Protein 5GV3 (pdb70)

B-factor: mean 56.0, std 14.66, range [8.48, 113.47]

Radius of gyration: 22.88 Å; Cα contacts (8 Å, |Δi|>4): 827; chains: 2; bounding box: 56×54×63 Å

Sequence (324 aa):
DLIVNLTDSKGTCLYAEWEMNFTITYETTNQ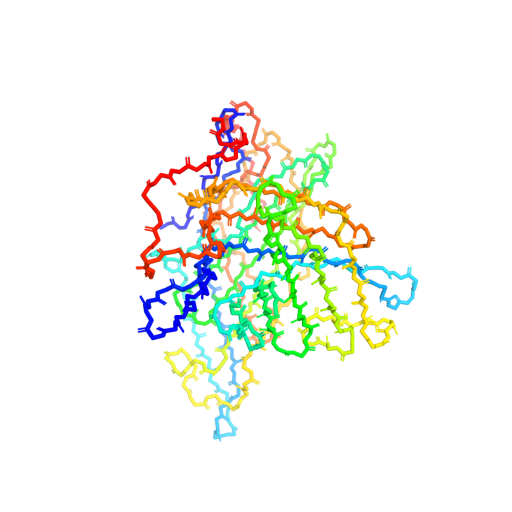TNKTITIAVPDKATHDGSSCNSAKIMIQFGFAVSWAVNFTKEASHYSIHDIVLSYNTSDSTVFPGAVAKGVHTVKNPENFKVPLDVIFKCNSVLTYNLTPVVQKYWGIHLQAFVQNGTVSKNEQVCEEDQDLIVNLTDSKGTCLYAEWEMNFTITYETTNQTNKTITIAVPDKATHDGSSCGDDRNSAKIMIQFGFAVSWAVNFTKEASHYSIHDIVLSYNTSDSTVFPGAVAKGVHTVKNPENFKVPLDVIFKCNSVLTYNLTPVVQKYWGIHLQAFVQNGTVSKNEQVCEE

Solvent-accessible surface area: 17589 Å² total; per-residue (Å²): 103,6,89,2,79,28,92,84,122,168,25,22,14,0,41,4,61,16,73,4,28,0,32,0,46,12,88,14,91,136,174,65,108,86,81,27,71,9,69,11,52,78,184,18,64,84,97,44,19,52,64,203,41,4,90,3,66,8,44,63,72,156,8,7,47,18,30,6,44,3,54,84,110,59,77,98,0,4,17,61,47,15,35,0,24,8,38,6,72,9,82,102,37,2,60,51,27,75,40,170,28,94,73,79,17,145,5,115,54,87,66,57,0,54,34,75,21,27,7,56,0,80,35,79,31,57,54,113,28,132,58,0,45,0,68,11,66,14,19,43,15,3,1,32,15,80,140,15,91,41,24,196,100,116,55,46,5,116,84,46,188,111,9,62,3,80,28,96,81,106,185,23,19,9,0,43,4,47,15,80,4,32,0,34,0,44,14,108,12,90,110,174,71,111,100,75,36,82,11,67,17,63,94,124,4,50,85,92,39,18,42,39,20,62,109,227,93,42,0,69,3,75,8,42,36,66,112,23,8,46,20,22,6,49,4,62,51,90,105,70,78,0,8,20,62,68,14,42,0,24,11,44,8,66,27,82,101,25,2,62,39,25,75,40,170,22,96,59,89,15,164,4,109,48,76,67,94,0,32,19,88,25,17,14,29,0,105,38,82,46,56,46,114,32,135,51,1,43,0,66,14,66,21,22,52,13,4,0,12,13,99,146,22,96,47,24,198,96,100,66,88,12,148,139

Structure (mmCIF, N/CA/C/O backbone):
data_5GV3
#
_entry.id   5GV3
#
_cell.length_a   59.610
_cell.length_b   103.930
_cell.length_c   129.180
_cell.angle_alpha   90.000
_cell.angle_beta   90.000
_cell.angle_gamma   90.000
#
_symmetry.space_group_name_H-M   'C 2 2 21'
#
loop_
_entity.id
_entity.type
_entity.pdbx_description
1 polymer 'Lysosome-associated membrane glycoprotein 2'
2 non-polymer 'ZINC ION'
3 non-polymer 2-acetamido-2-deoxy-beta-D-glucopyranose
4 water water
#
loop_
_atom_site.group_PDB
_atom_site.id
_atom_site.type_symbol
_atom_site.label_atom_id
_atom_site.label_alt_id
_atom_site.label_comp_id
_atom_site.label_asym_id
_atom_site.label_entity_id
_atom_site.label_seq_id
_atom_site.pdbx_PDB_ins_code
_atom_site.Cartn_x
_atom_site.Cartn_y
_atom_site.Cartn_z
_atom_site.occupancy
_atom_site.B_iso_or_equiv
_atom_site.auth_seq_id
_atom_site.auth_comp_id
_atom_site.auth_asym_id
_atom_site.auth_atom_id
_atom_site.pdbx_PDB_model_num
ATOM 1 N N . ASP A 1 1 ? 9.424 54.599 50.564 1.00 87.71 25 ASP A N 1
ATOM 2 C CA . ASP A 1 1 ? 9.730 53.285 50.030 1.00 46.36 25 ASP A CA 1
ATOM 3 C C . ASP A 1 1 ? 9.105 53.160 48.652 1.00 34.23 25 ASP A C 1
ATOM 4 O O . ASP A 1 1 ? 8.278 52.279 48.414 1.00 77.20 25 ASP A O 1
ATOM 9 N N . LEU A 1 2 ? 9.519 54.019 47.736 1.00 43.56 26 LEU A N 1
ATOM 10 C CA . LEU A 1 2 ? 8.916 54.063 46.401 1.00 36.21 26 LEU A CA 1
ATOM 11 C C . LEU A 1 2 ? 9.032 52.755 45.612 1.00 36.44 26 LEU A C 1
ATOM 12 O O . LEU A 1 2 ? 10.128 52.239 45.407 1.00 36.83 26 LEU A O 1
ATOM 17 N N . ILE A 1 3 ? 7.895 52.214 45.191 1.00 39.65 27 ILE A N 1
ATOM 18 C CA . ILE A 1 3 ? 7.886 51.002 44.384 1.00 38.01 27 ILE A CA 1
ATOM 19 C C . ILE A 1 3 ? 6.981 51.184 43.188 1.00 40.25 27 ILE A C 1
ATOM 20 O O . ILE A 1 3 ? 5.797 51.490 43.321 1.00 42.35 27 ILE A O 1
ATOM 25 N N . VAL A 1 4 ? 7.563 51.004 42.011 1.00 40.25 28 VAL A N 1
ATOM 26 C CA . VAL A 1 4 ? 6.817 51.041 40.767 1.00 39.27 28 VAL A CA 1
ATOM 27 C C . VAL A 1 4 ? 7.007 49.710 40.066 1.00 41.55 28 VAL A C 1
ATOM 28 O O . VAL A 1 4 ? 8.088 49.418 39.564 1.00 46.08 28 VAL A O 1
ATOM 32 N N . ASN A 1 5 ? 5.960 48.895 40.079 1.00 44.31 29 ASN A N 1
ATOM 33 C CA . ASN A 1 5 ? 5.994 47.566 39.495 1.00 43.44 29 ASN A CA 1
ATOM 34 C C . ASN A 1 5 ? 4.977 47.499 38.362 1.00 47.29 29 ASN A C 1
ATOM 35 O O . ASN A 1 5 ? 3.793 47.241 38.595 1.00 38.23 29 ASN A O 1
ATOM 40 N N . LEU A 1 6 ? 5.435 47.790 37.145 1.00 37.40 30 LEU A N 1
ATOM 41 C CA . LEU A 1 6 ? 4.567 47.813 35.983 1.00 43.02 30 LEU A CA 1
ATOM 42 C C . LEU A 1 6 ? 4.525 46.437 35.330 1.00 39.26 30 LEU A C 1
ATOM 43 O O . LEU A 1 6 ? 5.559 45.793 35.159 1.00 49.22 30 LEU A O 1
ATOM 48 N N . THR A 1 7 ? 3.329 45.998 34.953 1.00 40.74 31 THR A N 1
ATOM 49 C CA . THR A 1 7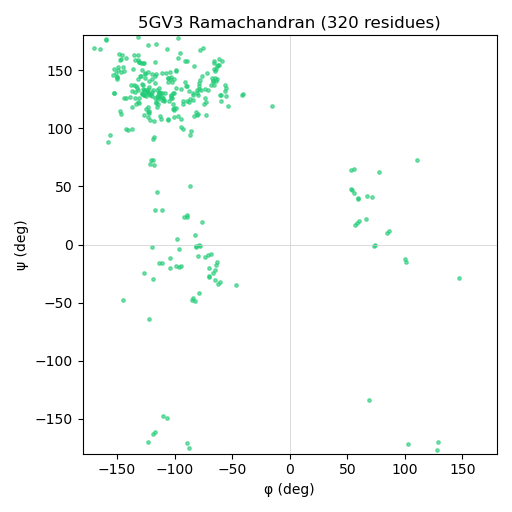 ? 3.152 44.683 34.350 1.00 52.08 31 THR A CA 1
ATOM 50 C C . THR A 1 7 ? 2.375 44.773 33.047 1.00 54.86 31 THR A C 1
ATOM 51 O O . THR A 1 7 ? 1.535 45.654 32.878 1.00 48.13 31 THR A O 1
ATOM 55 N N . ASP A 1 8 ? 2.660 43.849 32.136 1.00 45.23 32 ASP A N 1
ATOM 56 C CA . ASP A 1 8 ? 1.831 43.658 30.951 1.00 49.86 32 ASP A CA 1
ATOM 57 C C . ASP A 1 8 ? 1.279 42.232 31.015 1.00 55.76 32 ASP A C 1
ATOM 58 O O . ASP A 1 8 ? 1.359 41.590 32.065 1.00 49.66 32 ASP A O 1
ATOM 63 N N . SER A 1 9 ? 0.776 41.705 29.904 1.00 60.17 33 SER A N 1
ATOM 64 C CA . SER A 1 9 ? 0.145 40.384 29.941 1.00 62.61 33 SER A CA 1
ATOM 65 C C . SER A 1 9 ? 1.141 39.238 29.875 1.00 61.93 33 SER A C 1
ATOM 66 O O . SER A 1 9 ? 0.751 38.075 29.782 1.00 68.93 33 SER A O 1
ATOM 69 N N . LYS A 1 10 ? 2.424 39.561 29.967 1.00 49.56 34 LYS A N 1
ATOM 70 C CA . LYS A 1 10 ? 3.450 38.534 29.975 1.00 55.32 34 LYS A CA 1
ATOM 71 C C . LYS A 1 10 ? 4.243 38.609 31.268 1.00 61.10 34 LYS A C 1
ATOM 72 O O . LYS A 1 10 ? 5.124 37.790 31.514 1.00 65.92 34 LYS A O 1
ATOM 78 N N . GLY A 1 11 ? 3.907 39.585 32.108 1.00 65.38 35 GLY A N 1
ATOM 79 C CA . GLY A 1 11 ? 4.552 39.700 33.402 1.00 59.64 35 GLY A CA 1
ATOM 80 C C . GLY A 1 11 ? 5.083 41.099 33.631 1.00 58.82 35 GLY A C 1
ATOM 81 O O . GLY A 1 11 ? 4.773 42.027 32.881 1.00 61.02 35 GLY A O 1
ATOM 82 N N . THR A 1 12 ? 5.874 41.247 34.687 1.00 49.29 36 THR A N 1
ATOM 83 C CA . THR A 1 12 ? 6.534 42.506 34.986 1.00 45.82 36 THR A CA 1
ATOM 84 C C . THR A 1 12 ? 7.369 42.986 33.803 1.00 55.24 36 THR A C 1
ATOM 85 O O . THR A 1 12 ? 8.191 42.235 33.282 1.00 54.81 36 THR A O 1
ATOM 89 N N . CYS A 1 13 ? 7.164 44.233 33.377 1.00 44.12 37 CYS A N 1
ATOM 90 C CA . CYS A 1 13 ? 7.982 44.785 32.297 1.00 50.01 37 CYS A CA 1
ATOM 91 C C . CYS A 1 13 ? 8.913 45.881 32.808 1.00 44.76 37 CYS A C 1
ATOM 92 O O . CYS A 1 13 ? 9.877 46.233 32.138 1.00 48.98 37 CYS A O 1
ATOM 95 N N . LEU A 1 14 ? 8.637 46.398 34.004 1.00 41.51 38 LEU A N 1
ATOM 96 C CA . LEU A 1 14 ? 9.516 47.386 34.638 1.00 36.73 38 LEU A CA 1
ATOM 97 C C . LEU A 1 14 ? 9.388 47.293 36.158 1.00 40.44 38 LEU A C 1
ATOM 98 O O . LEU A 1 14 ? 8.283 47.272 36.693 1.00 38.64 38 LEU A O 1
ATOM 103 N N . TYR A 1 15 ? 10.520 47.223 36.848 1.00 36.46 39 TYR A N 1
ATOM 104 C CA . TYR A 1 15 ? 10.501 47.247 38.301 1.00 38.77 39 TYR A CA 1
ATOM 105 C C . TYR A 1 15 ? 11.439 48.333 38.817 1.00 40.21 39 TYR A C 1
ATOM 106 O O . TYR A 1 15 ? 12.574 48.464 38.354 1.00 44.73 39 TYR A O 1
ATOM 115 N N . ALA A 1 16 ? 10.953 49.120 39.771 1.00 37.04 40 ALA A N 1
ATOM 116 C CA . ALA A 1 16 ? 11.758 50.161 40.386 1.00 36.12 40 ALA A CA 1
ATOM 117 C C . ALA A 1 16 ? 11.452 50.252 41.877 1.00 35.81 40 ALA A C 1
ATOM 118 O O . ALA A 1 16 ? 10.299 50.362 42.275 1.00 38.49 40 ALA A O 1
ATOM 120 N N . GLU A 1 17 ? 12.502 50.171 42.686 1.00 38.35 41 GLU A N 1
ATOM 121 C CA . GLU A 1 17 ? 12.425 50.264 44.138 1.00 40.73 41 GLU A CA 1
ATOM 122 C C . GLU A 1 17 ? 13.522 51.228 44.579 1.00 38.67 41 GLU A C 1
ATOM 123 O O . GLU A 1 17 ? 14.690 50.998 44.276 1.00 40.59 41 GLU A O 1
ATOM 129 N N . TRP A 1 18 ? 13.154 52.314 45.260 1.00 32.36 42 TRP A N 1
ATOM 130 C CA . TRP A 1 18 ? 14.137 53.331 45.636 1.00 32.14 42 TRP A CA 1
ATOM 131 C C . TRP A 1 18 ? 13.581 54.370 46.616 1.00 37.58 42 TRP A C 1
ATOM 132 O O . TRP A 1 18 ? 12.378 54.419 46.872 1.00 37.49 42 TRP A O 1
ATOM 143 N N . GLU A 1 19 ? 14.476 55.179 47.175 1.00 37.06 43 GLU A N 1
ATOM 144 C CA . GLU A 1 19 ? 14.089 56.285 48.046 1.00 34.25 43 GLU A CA 1
ATOM 145 C C . GLU A 1 19 ? 14.705 57.589 47.531 1.00 42.66 43 GLU A C 1
ATOM 146 O O . GLU A 1 19 ? 15.825 57.601 47.037 1.00 39.83 43 GLU A O 1
ATOM 152 N N . MET A 1 20 ? 13.977 58.691 47.635 1.00 38.55 44 MET A N 1
ATOM 153 C CA . MET A 1 20 ? 14.531 59.987 47.218 1.00 46.06 44 MET A CA 1
ATOM 154 C C . MET A 1 20 ? 14.039 61.155 48.048 1.00 44.31 44 MET A C 1
ATOM 155 O O . MET A 1 20 ? 12.935 61.122 48.585 1.00 43.18 44 MET A O 1
ATOM 160 N N . ASN A 1 21 ? 14.888 62.164 48.198 1.00 37.03 45 ASN A N 1
ATOM 161 C CA . ASN A 1 21 ? 14.443 63.417 48.784 1.00 43.25 45 ASN A CA 1
ATOM 162 C C . ASN A 1 21 ? 15.128 64.581 48.058 1.00 50.33 45 ASN A C 1
ATOM 163 O O . ASN A 1 21 ? 16.123 64.390 47.333 1.00 40.33 45 ASN A O 1
ATOM 168 N N . PHE A 1 22 ? 14.534 65.764 48.187 1.00 43.76 46 PHE A N 1
ATOM 169 C CA . PHE A 1 22 ? 14.975 66.949 47.457 1.00 45.60 46 PHE A CA 1
ATOM 170 C C . PHE A 1 22 ? 15.129 68.142 48.374 1.00 45.03 46 PHE A C 1
ATOM 171 O O . PHE A 1 22 ? 14.187 68.553 49.044 1.00 42.39 46 PHE A O 1
ATOM 179 N N . THR A 1 23 ? 16.334 68.690 48.413 1.00 41.59 47 THR A N 1
ATOM 180 C CA . THR A 1 23 ? 16.589 69.871 49.213 1.00 42.26 47 THR A CA 1
ATOM 181 C C . THR A 1 23 ? 16.510 71.092 48.304 1.00 43.20 47 THR A C 1
ATOM 182 O O . THR A 1 23 ? 17.350 71.275 47.425 1.00 45.17 47 THR A O 1
ATOM 186 N N . ILE A 1 24 ? 15.469 71.899 48.494 1.00 42.93 48 ILE A N 1
ATOM 187 C CA . ILE A 1 24 ? 15.200 73.026 47.605 1.00 41.71 48 ILE A CA 1
ATOM 188 C C . ILE A 1 24 ? 15.375 74.377 48.297 1.00 48.13 48 ILE A C 1
ATOM 189 O O . ILE A 1 24 ? 14.821 74.616 49.374 1.00 44.13 48 ILE A O 1
ATOM 194 N N . THR A 1 25 ? 16.166 75.248 47.679 1.00 46.78 49 THR A N 1
ATOM 195 C CA . THR A 1 25 ? 16.301 76.623 48.144 1.00 45.44 49 THR A CA 1
ATOM 196 C C . THR A 1 25 ? 15.469 77.529 47.250 1.00 43.12 49 THR A C 1
ATOM 197 O O . THR A 1 25 ? 15.621 77.509 46.034 1.00 41.75 49 THR A O 1
ATOM 201 N N . TYR A 1 26 ? 14.587 78.319 47.852 1.00 49.08 50 TYR A N 1
ATOM 202 C CA . TYR A 1 26 ? 13.774 79.256 47.084 1.00 46.06 50 TYR A CA 1
ATOM 203 C C . TYR A 1 26 ? 13.805 80.650 47.703 1.00 48.75 50 TYR A C 1
ATOM 204 O O . TYR A 1 26 ? 14.058 80.801 48.897 1.00 51.89 50 TYR A O 1
ATOM 213 N N . GLU A 1 27 ? 13.523 81.666 46.894 1.00 48.85 51 GLU A N 1
ATOM 214 C CA . GLU A 1 27 ? 13.571 83.038 47.381 1.00 41.90 51 GLU A CA 1
ATOM 215 C C . GLU A 1 27 ? 12.342 83.382 48.214 1.00 48.15 51 GLU A C 1
ATOM 216 O O . GLU A 1 27 ? 11.206 83.069 47.851 1.00 51.60 51 GLU A O 1
ATOM 222 N N . THR A 1 28 ? 12.609 83.986 49.364 1.00 40.36 52 THR A N 1
ATOM 223 C CA . THR A 1 28 ? 11.597 84.450 50.310 1.00 54.85 52 THR A CA 1
ATOM 224 C C . THR A 1 28 ? 11.637 85.981 50.462 1.00 61.19 52 THR A C 1
ATOM 225 O O . THR A 1 28 ? 12.521 86.638 49.912 1.00 56.29 52 THR A O 1
ATOM 229 N N . THR A 1 29 ? 10.668 86.539 51.187 1.00 60.83 53 THR A N 1
ATOM 230 C CA . THR A 1 29 ? 10.481 87.993 51.280 1.00 59.60 53 THR A CA 1
ATOM 231 C C . THR A 1 29 ? 11.642 88.788 51.914 1.00 68.56 53 THR A C 1
ATOM 232 O O . THR A 1 29 ? 12.417 88.263 52.722 1.00 53.68 53 THR A O 1
ATOM 236 N N . ASN A 1 30 ? 11.728 90.066 51.540 1.00 61.90 54 ASN A N 1
ATOM 237 C CA . ASN A 1 30 ? 12.818 90.964 51.939 1.00 56.49 54 ASN A CA 1
ATOM 238 C C . ASN A 1 30 ? 14.200 90.448 51.578 1.00 49.17 54 ASN A C 1
ATOM 239 O O . ASN A 1 30 ? 15.137 90.554 52.383 1.00 48.46 54 ASN A O 1
ATOM 244 N N . GLN A 1 31 ? 14.333 89.934 50.358 1.00 46.24 55 GLN A N 1
ATOM 245 C CA . GLN A 1 31 ? 15.641 89.595 49.806 1.00 58.37 55 GLN A CA 1
ATOM 246 C C . GLN A 1 31 ? 16.270 88.425 50.589 1.00 56.03 55 GLN A C 1
ATOM 247 O O . GLN A 1 31 ? 17.453 88.458 50.926 1.00 54.59 55 GLN A O 1
ATOM 253 N N . THR A 1 32 ? 15.467 87.420 50.936 1.00 52.49 56 THR A N 1
ATOM 254 C CA . THR A 1 32 ? 16.003 86.271 51.675 1.00 50.67 56 THR A CA 1
ATOM 255 C C . THR A 1 32 ? 15.736 84.956 50.936 1.00 53.74 56 THR A C 1
ATOM 256 O O . THR A 1 32 ? 15.023 84.926 49.935 1.00 58.82 56 THR A O 1
ATOM 260 N N . ASN A 1 33 ? 16.326 83.872 51.436 1.00 45.06 57 ASN A N 1
ATOM 261 C CA . ASN A 1 33 ? 16.140 82.533 50.877 1.00 47.83 57 ASN A CA 1
ATOM 262 C C . ASN A 1 33 ? 15.684 81.549 51.936 1.00 55.39 57 ASN A C 1
ATOM 263 O O . ASN A 1 33 ? 16.037 81.697 53.106 1.00 40.45 57 ASN A O 1
ATOM 268 N N . LYS A 1 34 ? 14.877 80.570 51.546 1.00 44.26 58 LYS A N 1
ATOM 269 C CA . LYS A 1 34 ? 14.572 79.465 52.454 1.00 51.98 58 LYS A CA 1
ATOM 270 C C . LYS A 1 34 ? 14.958 78.125 51.839 1.00 54.14 58 LYS A C 1
ATOM 271 O O . LYS A 1 34 ? 14.710 77.883 50.655 1.00 42.36 58 LYS A O 1
ATOM 277 N N . THR A 1 35 ? 15.593 77.275 52.639 1.00 44.74 59 THR A N 1
ATOM 278 C CA . THR A 1 35 ? 15.967 75.937 52.207 1.00 42.92 59 THR A CA 1
ATOM 279 C C . THR A 1 35 ? 15.114 74.906 52.939 1.00 54.49 59 THR A C 1
ATOM 280 O O . THR A 1 35 ? 15.030 74.921 54.175 1.00 44.25 59 THR A O 1
ATOM 284 N N . ILE A 1 36 ? 14.465 74.032 52.178 1.00 50.63 60 ILE A N 1
ATOM 285 C CA . ILE A 1 36 ? 13.657 72.956 52.749 1.00 50.64 60 ILE A CA 1
ATOM 286 C C . ILE A 1 36 ? 14.018 71.602 52.138 1.00 49.51 60 ILE A C 1
ATOM 287 O O . ILE A 1 36 ? 14.558 71.534 51.037 1.00 46.60 60 ILE A O 1
ATOM 292 N N . THR A 1 37 ? 13.739 70.527 52.868 1.00 57.88 61 THR A N 1
ATOM 293 C CA . THR A 1 37 ? 13.932 69.181 52.335 1.00 47.91 61 THR A CA 1
ATOM 294 C C . THR A 1 37 ? 12.590 68.471 52.213 1.00 48.59 61 THR A C 1
ATOM 295 O O . THR A 1 37 ? 11.818 68.406 53.166 1.00 50.37 61 THR A O 1
ATOM 299 N N . ILE A 1 38 ? 12.309 67.961 51.021 1.00 42.16 62 ILE A N 1
ATOM 300 C CA . ILE A 1 38 ? 11.098 67.193 50.776 1.00 43.69 62 ILE A CA 1
ATOM 301 C C . ILE A 1 38 ? 11.412 65.713 50.647 1.00 40.77 62 ILE A C 1
ATOM 302 O O . ILE A 1 38 ? 11.992 65.289 49.648 1.00 44.66 62 ILE A O 1
ATOM 307 N N . ALA A 1 39 ? 11.039 64.924 51.645 1.00 51.78 63 ALA A N 1
ATOM 308 C CA . ALA A 1 39 ? 11.121 63.476 51.505 1.00 54.14 63 ALA A CA 1
ATOM 309 C C . ALA A 1 39 ? 9.866 62.995 50.798 1.00 47.97 63 ALA A C 1
ATOM 310 O O . ALA A 1 39 ? 8.754 63.290 51.222 1.00 59.28 63 ALA A O 1
ATOM 312 N N . VAL A 1 40 ? 10.047 62.280 49.698 1.00 46.67 64 VAL A N 1
ATOM 313 C CA . VAL A 1 40 ? 8.921 61.790 48.923 1.00 38.63 64 VAL A CA 1
ATOM 314 C C . VAL A 1 40 ? 8.404 60.537 49.599 1.00 46.55 64 VAL A C 1
ATOM 315 O O . VAL A 1 40 ? 9.092 59.516 49.618 1.00 45.34 64 VAL A O 1
ATOM 319 N N . PRO A 1 41 ? 7.199 60.614 50.183 1.00 42.31 65 PRO A N 1
ATOM 320 C CA . PRO A 1 41 ? 6.680 59.450 50.898 1.00 57.52 65 PRO A CA 1
ATOM 321 C C . PRO A 1 41 ? 5.934 58.544 49.947 1.00 56.19 65 PRO A C 1
ATOM 322 O O . PRO A 1 41 ? 5.848 58.844 48.756 1.00 56.20 65 PRO A O 1
ATOM 326 N N . ASP A 1 42 ? 5.315 57.500 50.473 1.00 58.84 66 ASP A N 1
ATOM 327 C CA . ASP A 1 42 ? 4.496 56.678 49.616 1.00 68.03 66 ASP A CA 1
ATOM 328 C C . ASP A 1 42 ? 3.078 56.972 50.055 1.00 71.81 66 ASP A C 1
ATOM 329 O O . ASP A 1 42 ? 2.714 56.771 51.209 1.00 91.62 66 ASP A O 1
ATOM 334 N N . LYS A 1 43 ? 2.306 57.401 49.066 1.00 70.15 67 LYS A N 1
ATOM 335 C CA . LYS A 1 43 ? 1.090 58.207 49.144 1.00 57.51 67 LYS A CA 1
ATOM 336 C C . LYS A 1 43 ? 1.208 58.990 47.861 1.00 52.90 67 LYS A C 1
ATOM 337 O O . LYS A 1 43 ? 0.216 59.338 47.223 1.00 60.05 67 LYS A O 1
ATOM 343 N N . ALA A 1 44 ? 2.463 59.199 47.468 1.00 43.99 68 ALA A N 1
ATOM 344 C CA . ALA A 1 44 ? 2.789 59.855 46.211 1.00 49.71 68 ALA A CA 1
ATOM 345 C C . ALA A 1 44 ? 2.356 58.921 45.101 1.00 48.08 68 ALA A C 1
ATOM 346 O O . ALA A 1 44 ? 2.415 57.707 45.256 1.00 43.68 68 ALA A O 1
ATOM 348 N N . THR A 1 45 ? 1.856 59.488 44.008 1.00 48.56 69 THR A N 1
ATOM 349 C CA . THR A 1 45 ? 1.349 58.667 42.924 1.00 56.36 69 THR A CA 1
ATOM 350 C C . THR A 1 45 ? 2.378 58.472 41.818 1.00 48.82 69 THR A C 1
ATOM 351 O O . THR A 1 45 ? 3.341 59.234 41.731 1.00 44.82 69 THR A O 1
ATOM 355 N N . HIS A 1 46 ? 2.192 57.438 40.994 1.00 47.20 70 HIS A N 1
ATOM 356 C CA . HIS A 1 46 ? 3.128 57.168 39.902 1.00 49.89 70 HIS A CA 1
ATOM 357 C C . HIS A 1 46 ?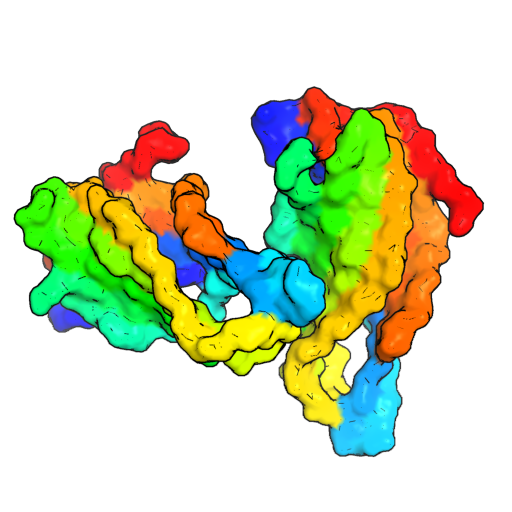 2.429 57.283 38.538 1.00 52.56 70 HIS A C 1
ATOM 358 O O . HIS A 1 46 ? 2.828 56.620 37.574 1.00 45.30 70 HIS A O 1
ATOM 365 N N . ASP A 1 47 ? 1.404 58.130 38.459 1.00 52.59 71 ASP A N 1
ATOM 366 C CA . ASP A 1 47 ? 0.602 58.292 37.241 1.00 49.67 71 ASP A CA 1
ATOM 367 C C . ASP A 1 47 ? 1.432 58.665 36.022 1.00 54.45 71 ASP A C 1
ATOM 368 O O . ASP A 1 47 ? 2.280 59.546 36.099 1.00 39.11 71 ASP A O 1
ATOM 373 N N . GLY A 1 48 ? 1.220 57.973 34.907 1.00 42.68 72 GLY A N 1
ATOM 374 C CA . GLY A 1 48 ? 1.944 58.314 33.697 1.00 38.41 72 GLY A CA 1
ATOM 375 C C . GLY A 1 48 ? 3.120 57.383 33.449 1.00 50.96 72 GLY A C 1
ATOM 376 O O . GLY A 1 48 ? 3.731 57.397 32.377 1.00 51.38 72 GLY A O 1
ATOM 377 N N . SER A 1 49 ? 3.469 56.599 34.462 1.00 40.61 73 SER A N 1
ATOM 378 C CA . SER A 1 49 ? 4.544 55.631 34.328 1.00 43.41 73 SER A CA 1
ATOM 379 C C . SER A 1 49 ? 4.120 54.576 33.317 1.00 42.84 73 SER A C 1
ATOM 380 O O . SER A 1 49 ? 2.973 54.138 33.314 1.00 46.55 73 SER A O 1
ATOM 383 N N . SER A 1 50 ? 5.030 54.194 32.436 1.00 39.82 74 SER A N 1
ATOM 384 C CA . SER A 1 50 ? 4.698 53.200 31.424 1.00 55.32 74 SER A CA 1
ATOM 385 C C . SER A 1 50 ? 5.926 52.435 30.986 1.00 47.87 74 SER A C 1
ATOM 386 O O . SER A 1 50 ? 7.036 52.954 31.043 1.00 45.00 74 SER A O 1
ATOM 389 N N . CYS A 1 51 ? 5.716 51.193 30.565 1.00 42.76 75 CYS A N 1
ATOM 390 C CA . CYS A 1 51 ? 6.772 50.399 29.961 1.00 57.84 75 CYS A CA 1
ATOM 391 C C . CYS A 1 51 ? 7.019 50.865 28.526 1.00 59.44 75 CYS A C 1
ATOM 392 O O . CYS A 1 51 ? 8.008 50.478 27.904 1.00 69.69 75 CYS A O 1
ATOM 395 N N . ASN A 1 56 ? 7.467 53.941 22.791 1.00 87.67 80 ASN A N 1
ATOM 396 C CA . ASN A 1 56 ? 8.845 53.502 22.997 1.00 94.89 80 ASN A CA 1
ATOM 397 C C . ASN A 1 56 ? 9.520 54.162 24.210 1.00 87.77 80 ASN A C 1
ATOM 398 O O . ASN A 1 56 ? 9.251 55.323 24.512 1.00 94.56 80 ASN A O 1
ATOM 403 N N . SER A 1 57 ? 10.347 53.385 24.917 1.00 73.61 81 SER A N 1
ATOM 404 C CA . SER A 1 57 ? 11.253 53.843 25.995 1.00 70.11 81 SER A CA 1
ATOM 405 C C . SER A 1 57 ? 10.649 54.141 27.385 1.00 73.58 81 SER A C 1
ATOM 406 O O . SER A 1 57 ? 10.846 55.227 27.927 1.00 91.39 81 SER A O 1
ATOM 409 N N . ALA A 1 58 ? 10.086 53.103 28.011 1.00 65.26 82 ALA A N 1
ATOM 410 C CA . ALA A 1 58 ? 9.571 53.077 29.412 1.00 55.53 82 ALA A CA 1
ATOM 411 C C . ALA A 1 58 ? 9.993 54.193 30.366 1.00 64.04 82 ALA A C 1
ATOM 412 O O . ALA A 1 58 ? 11.173 54.449 30.559 1.00 113.47 82 ALA A O 1
ATOM 414 N N . LYS A 1 59 ? 9.006 54.938 30.853 1.00 44.38 83 LYS A N 1
ATOM 415 C CA . LYS A 1 59 ? 9.240 56.044 31.779 1.00 54.15 83 LYS A CA 1
ATOM 416 C C . LYS A 1 59 ? 8.600 55.855 33.166 1.00 47.53 83 LYS A C 1
ATOM 417 O O . LYS A 1 59 ? 7.627 55.123 33.342 1.00 42.91 83 LYS A O 1
ATOM 423 N N . ILE A 1 60 ? 9.156 56.554 34.147 1.00 39.46 84 ILE A N 1
ATOM 424 C CA . ILE A 1 60 ? 8.540 56.634 35.454 1.00 38.00 84 ILE A CA 1
ATOM 425 C C . ILE A 1 60 ? 8.205 58.074 35.779 1.00 40.00 84 ILE A C 1
ATOM 426 O O . ILE A 1 60 ? 9.022 58.974 35.586 1.00 37.99 84 ILE A O 1
ATOM 431 N N . MET A 1 61 ? 6.984 58.283 36.255 1.00 37.08 85 MET A N 1
ATOM 432 C CA . MET A 1 61 ? 6.557 59.598 36.702 1.00 45.20 85 MET A CA 1
ATOM 433 C C . MET A 1 61 ? 6.019 59.545 38.129 1.00 42.40 85 MET A C 1
ATOM 434 O O . MET A 1 61 ? 5.270 58.648 38.482 1.00 38.70 85 MET A O 1
ATOM 439 N N . ILE A 1 62 ? 6.464 60.473 38.967 1.00 43.28 86 ILE A N 1
ATOM 440 C CA . ILE A 1 62 ? 6.024 60.514 40.352 1.00 34.95 86 ILE A CA 1
ATOM 441 C C . ILE A 1 62 ? 5.395 61.868 40.662 1.00 41.92 86 ILE A C 1
ATOM 442 O O . ILE A 1 62 ? 5.980 62.898 40.357 1.00 41.09 86 ILE A O 1
ATOM 447 N N . GLN A 1 63 ? 4.201 61.873 41.244 1.00 42.64 87 GLN A N 1
ATOM 448 C CA . GLN A 1 63 ? 3.592 63.130 41.685 1.00 48.11 87 GLN A CA 1
ATOM 449 C C . GLN A 1 63 ? 3.418 63.115 43.195 1.00 45.66 87 GLN A C 1
ATOM 450 O O . GLN A 1 63 ? 3.151 62.075 43.789 1.00 47.59 87 GLN A O 1
ATOM 456 N N . PHE A 1 64 ? 3.579 64.275 43.814 1.00 47.26 88 PHE A N 1
ATOM 457 C CA . PHE A 1 64 ? 3.378 64.410 45.246 1.00 49.70 88 PHE A CA 1
ATOM 458 C C . PHE A 1 64 ? 2.676 65.729 45.564 1.00 69.97 88 PHE A C 1
ATOM 459 O O . PHE A 1 64 ? 3.310 66.786 45.612 1.00 62.98 88 PHE A O 1
ATOM 467 N N . GLY A 1 65 ? 1.363 65.662 45.765 1.00 57.97 89 GLY A N 1
ATOM 468 C CA . GLY A 1 65 ? 0.574 66.842 46.080 1.00 62.22 89 GLY A CA 1
ATOM 469 C C . GLY A 1 65 ? 0.428 67.848 44.948 1.00 73.05 89 GLY A C 1
ATOM 470 O O . GLY A 1 65 ? 0.178 67.475 43.804 1.00 64.59 89 GLY A O 1
ATOM 471 N N . PHE A 1 66 ? 0.628 69.126 45.265 1.00 80.77 90 PHE A N 1
ATOM 472 C CA . PHE A 1 66 ? 0.467 70.202 44.288 1.00 79.83 90 PHE A CA 1
ATOM 473 C C . PHE A 1 66 ? 1.854 70.630 43.878 1.00 70.52 90 PHE A C 1
ATOM 474 O O . PHE A 1 66 ? 2.075 71.255 42.836 1.00 65.71 90 PHE A O 1
ATOM 482 N N . ALA A 1 67 ? 2.787 70.281 44.748 1.00 60.01 91 ALA A N 1
ATOM 483 C CA . ALA A 1 67 ? 4.095 70.890 44.784 1.00 56.08 91 ALA A CA 1
ATOM 484 C C . ALA A 1 67 ? 5.120 70.302 43.849 1.00 63.31 91 ALA A C 1
ATOM 485 O O . ALA A 1 67 ? 5.800 71.028 43.140 1.00 55.65 91 ALA A O 1
ATOM 487 N N . VAL A 1 68 ? 5.224 68.981 43.841 1.00 44.77 92 VAL A N 1
ATOM 488 C CA . VAL A 1 68 ? 6.375 68.353 43.235 1.00 41.97 92 VAL A CA 1
ATOM 489 C C . VAL A 1 68 ? 6.031 67.179 42.339 1.00 41.36 92 VAL A C 1
ATOM 490 O O . VAL A 1 68 ? 5.262 66.297 42.714 1.00 49.57 92 VAL A O 1
ATOM 494 N N . SER A 1 69 ? 6.598 67.196 41.142 1.00 41.71 93 SER A N 1
ATOM 495 C CA . SER A 1 69 ? 6.493 66.076 40.230 1.00 43.12 93 SER A CA 1
ATOM 496 C C . SER A 1 69 ? 7.916 65.698 39.827 1.00 45.82 93 SER A C 1
ATOM 497 O O . SER A 1 69 ? 8.833 66.513 39.920 1.00 50.54 93 SER A O 1
ATOM 500 N N . TRP A 1 70 ? 8.098 64.453 39.406 1.00 45.99 94 TRP A N 1
ATOM 501 C CA . TRP A 1 70 ? 9.426 63.928 39.125 1.00 43.40 94 TRP A CA 1
ATOM 502 C C . TRP A 1 70 ? 9.318 62.870 38.042 1.00 41.42 94 TRP A C 1
ATOM 503 O O . TRP A 1 70 ? 8.352 62.101 38.006 1.00 40.14 94 TRP A O 1
ATOM 514 N N . ALA A 1 71 ? 10.299 62.831 37.150 1.00 36.35 95 ALA A N 1
ATOM 515 C CA . ALA A 1 71 ? 10.249 61.894 36.031 1.00 43.54 95 ALA A CA 1
ATOM 516 C C . ALA A 1 71 ? 11.641 61.415 35.637 1.00 35.76 95 ALA A C 1
ATOM 517 O O . ALA A 1 71 ? 12.640 62.069 35.940 1.00 41.13 95 ALA A O 1
ATOM 519 N N . VAL A 1 72 ? 11.690 60.284 34.938 1.00 39.50 96 VAL A N 1
ATOM 520 C CA . VAL A 1 72 ? 12.945 59.718 34.452 1.00 32.84 96 VAL A CA 1
ATOM 521 C C . VAL A 1 72 ? 12.706 58.915 33.176 1.00 34.63 96 VAL A C 1
ATOM 522 O O . VAL A 1 72 ? 11.640 58.339 32.979 1.00 41.50 96 VAL A O 1
ATOM 526 N N . ASN A 1 73 ? 13.703 58.912 32.298 1.00 40.35 97 ASN A N 1
ATOM 527 C CA . ASN A 1 73 ? 13.669 58.131 31.070 1.00 50.72 97 ASN A CA 1
ATOM 528 C C . ASN A 1 73 ? 14.543 56.921 31.105 1.00 37.39 97 ASN A C 1
ATOM 529 O O . ASN A 1 73 ? 15.650 56.956 31.639 1.00 51.83 97 ASN A O 1
ATOM 534 N N . PHE A 1 74 ? 14.048 55.865 30.478 1.00 39.36 98 PHE A N 1
ATOM 535 C CA . PHE A 1 74 ? 14.845 54.688 30.198 1.00 38.90 98 PHE A CA 1
ATOM 536 C C . PHE A 1 74 ? 14.768 54.416 28.698 1.00 47.50 98 PHE A C 1
ATOM 537 O O . PHE A 1 74 ? 13.691 54.196 28.167 1.00 42.14 98 PHE A O 1
ATOM 545 N N . THR A 1 75 ? 15.901 54.490 28.010 1.00 46.96 99 THR A N 1
ATOM 546 C CA . THR A 1 75 ? 15.935 54.290 26.561 1.00 42.71 99 THR A CA 1
ATOM 547 C C . THR A 1 75 ? 16.762 53.064 26.200 1.00 42.88 99 THR A C 1
ATOM 548 O O . THR A 1 75 ? 17.947 52.996 26.519 1.00 47.58 99 THR A O 1
ATOM 552 N N . LYS A 1 76 ? 16.144 52.109 25.520 1.00 45.39 100 LYS A N 1
ATOM 553 C CA . LYS A 1 76 ? 16.780 50.819 25.295 1.00 55.49 100 LYS A CA 1
ATOM 554 C C . LYS A 1 76 ? 17.821 50.854 24.172 1.00 57.06 100 LYS A C 1
ATOM 555 O O . LYS A 1 76 ? 17.590 51.439 23.120 1.00 51.73 100 LYS A O 1
ATOM 561 N N . GLU A 1 77 ? 18.978 50.255 24.451 1.00 75.36 101 GLU A N 1
ATOM 562 C CA . GLU A 1 77 ? 20.068 50.006 23.492 1.00 70.27 101 GLU A CA 1
ATOM 563 C C . GLU A 1 77 ? 20.828 51.257 23.050 1.00 75.06 101 GLU A C 1
ATOM 564 O O . GLU A 1 77 ? 21.179 51.415 21.880 1.00 96.59 101 GLU A O 1
ATOM 570 N N . ALA A 1 78 ? 21.082 52.129 24.023 1.00 74.35 102 ALA A N 1
ATOM 571 C CA . ALA A 1 78 ? 21.982 53.270 23.883 1.00 64.00 102 ALA A CA 1
ATOM 572 C C . ALA A 1 78 ? 23.296 52.790 24.501 1.00 47.29 102 ALA A C 1
ATOM 573 O O . ALA A 1 78 ? 24.219 53.594 24.810 1.00 35.87 102 ALA A O 1
ATOM 575 N N . SER A 1 79 ? 23.223 51.490 24.851 1.00 83.06 103 SER A N 1
ATOM 576 C CA . SER A 1 79 ? 24.297 50.543 25.249 1.00 82.53 103 SER A CA 1
ATOM 577 C C . SER A 1 79 ? 24.374 50.051 26.712 1.00 82.96 103 SER A C 1
ATOM 578 O O . SER A 1 79 ? 25.313 50.422 27.404 1.00 90.95 103 SER A O 1
ATOM 581 N N . HIS A 1 80 ? 23.478 49.172 27.182 1.00 81.26 104 HIS A N 1
ATOM 582 C CA . HIS A 1 80 ? 22.272 48.720 26.487 1.00 75.45 104 HIS A CA 1
ATOM 583 C C . HIS A 1 80 ? 20.922 49.295 26.935 1.00 71.02 104 HIS A C 1
ATOM 584 O O . HIS A 1 80 ? 19.915 49.044 26.283 1.00 62.25 104 HIS A O 1
ATOM 591 N N . TYR A 1 81 ? 20.851 49.989 28.063 1.00 61.16 105 TYR A N 1
ATOM 592 C CA . TYR A 1 81 ? 19.754 50.943 28.196 1.00 55.42 105 TYR A CA 1
ATOM 593 C C . TYR A 1 81 ? 20.232 52.077 29.077 1.00 53.98 105 TYR A C 1
ATOM 594 O O . TYR A 1 81 ? 21.030 51.878 29.993 1.00 60.71 105 TYR A O 1
ATOM 603 N N . SER A 1 82 ? 19.779 53.281 28.751 1.00 51.78 106 SER A N 1
ATOM 604 C CA . SER A 1 82 ? 20.227 54.465 29.463 1.00 56.61 106 SER A CA 1
ATOM 605 C C . SER A 1 82 ? 19.173 54.973 30.417 1.00 53.49 106 SER A C 1
ATOM 606 O O . SER A 1 82 ? 17.978 54.930 30.121 1.00 51.73 106 SER A O 1
ATOM 609 N N . ILE A 1 83 ? 19.641 55.451 31.564 1.00 50.37 107 ILE A N 1
ATOM 610 C CA . ILE A 1 83 ? 18.816 56.159 32.523 1.00 44.50 107 ILE A CA 1
ATOM 611 C C . ILE A 1 83 ? 19.121 57.625 32.301 1.00 47.22 107 ILE A C 1
ATOM 612 O O . ILE A 1 83 ? 20.252 58.066 32.487 1.00 52.34 107 ILE A O 1
ATOM 617 N N . HIS A 1 84 ? 18.114 58.372 31.873 1.00 38.58 108 HIS A N 1
ATOM 618 C CA . HIS A 1 84 ? 18.351 59.667 31.260 1.00 58.45 108 HIS A CA 1
ATOM 619 C C . HIS A 1 84 ? 17.196 60.641 31.562 1.00 49.09 108 HIS A C 1
ATOM 620 O O . HIS A 1 84 ? 16.119 60.220 31.981 1.00 42.54 108 HIS A O 1
ATOM 627 N N . ASP A 1 85 ? 17.426 61.934 31.350 1.00 43.60 109 ASP A N 1
ATOM 628 C CA . ASP A 1 85 ? 16.380 62.952 31.467 1.00 40.93 109 ASP A CA 1
ATOM 629 C C . ASP A 1 85 ? 15.661 62.933 32.813 1.00 49.30 109 ASP A C 1
ATOM 630 O O . ASP A 1 85 ? 14.435 62.973 32.868 1.00 53.82 109 ASP A O 1
ATOM 635 N N . ILE A 1 86 ? 16.418 62.870 33.895 1.00 44.97 110 ILE A N 1
ATOM 636 C CA . ILE A 1 86 ? 15.815 62.980 35.204 1.00 41.20 110 ILE A CA 1
ATOM 637 C C . ILE A 1 86 ? 15.408 64.434 35.400 1.00 41.32 110 ILE A C 1
ATOM 638 O O . ILE A 1 86 ? 16.230 65.340 35.280 1.00 42.47 110 ILE A O 1
ATOM 643 N N . VAL A 1 87 ? 14.124 64.651 35.654 1.00 42.45 111 VAL A N 1
ATOM 644 C CA . VAL A 1 87 ? 13.593 66.001 35.781 1.00 45.67 111 VAL A CA 1
ATOM 645 C C . VAL A 1 87 ? 12.737 66.151 37.034 1.00 46.50 111 VAL A C 1
ATOM 646 O O . VAL A 1 87 ? 11.869 65.323 37.319 1.00 47.95 111 VAL A O 1
ATOM 650 N N . LEU A 1 88 ? 12.990 67.221 37.776 1.00 43.66 112 LEU A N 1
ATOM 651 C CA . LEU A 1 88 ? 12.177 67.588 38.923 1.00 42.36 112 LEU A CA 1
ATOM 652 C C . LEU A 1 88 ? 11.449 68.895 38.636 1.00 51.48 112 LEU A C 1
ATOM 653 O O . LEU A 1 88 ? 12.056 69.861 38.175 1.00 48.31 112 LEU A O 1
ATOM 658 N N . SER A 1 89 ? 10.145 68.916 38.885 1.00 50.44 113 SER A N 1
ATOM 659 C CA . SER A 1 89 ? 9.374 70.151 38.780 1.00 47.13 113 SER A CA 1
ATOM 660 C C . SER A 1 89 ? 8.742 70.465 40.118 1.00 47.50 113 SER A C 1
ATOM 661 O O . SER A 1 89 ? 8.124 69.601 40.744 1.00 48.51 113 SER A O 1
ATOM 664 N N . TYR A 1 90 ? 8.932 71.690 40.585 1.00 46.01 114 TYR A N 1
ATOM 665 C CA . TYR A 1 90 ? 8.328 72.091 41.843 1.00 43.08 114 TYR A CA 1
ATOM 666 C C . TYR A 1 90 ? 7.593 73.419 41.711 1.00 63.64 114 TYR A C 1
ATOM 667 O O . TYR A 1 90 ? 7.980 74.293 40.937 1.00 53.10 114 TYR A O 1
ATOM 676 N N . ASN A 1 91 ? 6.493 73.520 42.449 1.00 49.24 115 ASN A N 1
ATOM 677 C CA . ASN A 1 91 ? 5.555 74.621 42.343 1.00 57.82 115 ASN A CA 1
ATOM 678 C C . ASN A 1 91 ? 5.591 75.467 43.613 1.00 47.78 115 ASN A C 1
ATOM 679 O O . ASN A 1 91 ? 5.102 75.044 44.657 1.00 62.66 115 ASN A O 1
ATOM 684 N N . THR A 1 92 ? 6.151 76.669 43.518 1.00 52.95 116 THR A N 1
ATOM 685 C CA . THR A 1 92 ? 6.341 77.503 44.703 1.00 48.62 116 THR A CA 1
ATOM 686 C C . THR A 1 92 ? 5.079 78.263 45.091 1.00 48.69 116 THR A C 1
ATOM 687 O O . THR A 1 92 ? 5.065 78.990 46.088 1.00 57.36 116 THR A O 1
ATOM 691 N N . SER A 1 93 ? 4.023 78.111 44.299 1.00 51.70 117 SER A N 1
ATOM 692 C CA . SER A 1 93 ? 2.734 78.687 44.656 1.00 56.11 117 SER A CA 1
ATOM 693 C C . SER A 1 93 ? 2.034 77.812 45.695 1.00 64.66 117 SER A C 1
ATOM 694 O O . SER A 1 93 ? 0.921 78.116 46.123 1.00 69.46 117 SER A O 1
ATOM 697 N N . ASP A 1 94 ? 2.678 76.714 46.085 1.00 54.46 118 ASP A N 1
ATOM 698 C CA . ASP A 1 94 ? 2.139 75.859 47.141 1.00 58.46 118 ASP A CA 1
ATOM 699 C C . ASP A 1 94 ? 2.732 76.233 48.499 1.00 64.27 118 ASP A C 1
ATOM 700 O O . ASP A 1 94 ? 3.860 75.857 48.829 1.00 61.13 118 ASP A O 1
ATOM 705 N N . SER A 1 95 ? 1.950 76.972 49.282 1.00 63.73 119 SER A N 1
ATOM 706 C CA . SER A 1 95 ? 2.339 77.398 50.626 1.00 60.41 119 SER A CA 1
ATOM 707 C C . SER A 1 95 ? 2.509 76.206 51.545 1.00 76.79 119 SER A C 1
ATOM 708 O O . SER A 1 95 ? 3.121 76.306 52.613 1.00 70.03 119 SER A O 1
ATOM 711 N N . THR A 1 96 ? 1.950 75.079 51.117 1.00 73.50 120 THR A N 1
ATOM 712 C CA . THR A 1 96 ? 1.910 73.880 51.922 1.00 64.36 120 THR A CA 1
ATOM 713 C C . THR A 1 96 ? 3.336 73.407 52.207 1.00 67.49 120 THR A C 1
ATOM 714 O O . THR A 1 96 ? 3.629 72.912 53.290 1.00 69.81 120 THR A O 1
ATOM 718 N N . VAL A 1 97 ? 4.229 73.613 51.241 1.00 61.14 121 VAL A N 1
ATOM 719 C CA . VAL A 1 97 ? 5.621 73.189 51.366 1.00 54.99 121 VAL A CA 1
ATOM 720 C C . VAL A 1 97 ? 6.580 74.357 51.108 1.00 45.70 121 VAL A C 1
ATOM 721 O O . VAL A 1 97 ? 7.716 74.347 51.583 1.00 56.23 121 VAL A O 1
ATOM 725 N N . PHE A 1 98 ? 6.129 75.364 50.356 1.00 58.16 122 PHE A N 1
ATOM 726 C CA . PHE A 1 98 ? 6.964 76.545 50.114 1.00 51.88 122 PHE A CA 1
ATOM 727 C C . PHE A 1 98 ? 6.337 77.832 50.675 1.00 59.71 122 PHE A C 1
ATOM 728 O O . PHE A 1 98 ? 5.941 78.724 49.912 1.00 59.27 122 PHE A O 1
ATOM 736 N N . PRO A 1 99 ? 6.261 77.945 52.012 1.00 61.09 123 PRO A N 1
ATOM 737 C CA . PRO A 1 99 ? 5.659 79.145 52.606 1.00 73.28 123 PRO A CA 1
ATOM 738 C C . PRO A 1 99 ? 6.570 80.366 52.490 1.00 67.52 123 PRO A C 1
ATOM 739 O O . PRO A 1 99 ? 7.761 80.273 52.797 1.00 65.57 123 PRO A O 1
ATOM 743 N N . GLY A 1 100 ? 6.015 81.496 52.068 1.00 62.63 124 GLY A N 1
ATOM 744 C CA . GLY A 1 100 ? 6.782 82.727 52.000 1.00 70.48 124 GLY A CA 1
ATOM 745 C C . GLY A 1 100 ? 7.546 82.897 50.702 1.00 66.92 124 GLY A C 1
ATOM 746 O O . GLY A 1 100 ? 8.428 83.750 50.605 1.00 61.33 124 GLY A O 1
ATOM 747 N N . ALA A 1 101 ? 7.236 82.060 49.716 1.00 59.02 125 ALA A N 1
ATOM 748 C CA . ALA A 1 101 ? 7.909 82.131 48.423 1.00 65.68 125 ALA A CA 1
ATOM 749 C C . ALA A 1 101 ? 7.551 83.404 47.664 1.00 48.62 125 ALA A C 1
ATOM 750 O O . ALA A 1 101 ? 6.391 83.802 47.596 1.00 57.42 125 ALA A O 1
ATOM 752 N N . VAL A 1 102 ? 8.557 84.015 47.055 1.00 60.63 126 VAL A N 1
ATOM 753 C CA . VAL A 1 102 ? 8.349 85.199 46.232 1.00 57.89 126 VAL A CA 1
ATOM 754 C C . VAL A 1 102 ? 7.944 84.796 44.815 1.00 66.02 126 VAL A C 1
ATOM 755 O O . VAL A 1 102 ? 7.004 85.350 44.243 1.00 66.55 126 VAL A O 1
ATOM 759 N N . ALA A 1 103 ? 8.658 83.827 44.251 1.00 51.85 127 ALA A N 1
ATOM 760 C CA . ALA A 1 103 ? 8.395 83.387 42.886 1.00 54.19 127 ALA A CA 1
ATOM 761 C C . ALA A 1 103 ? 7.138 82.523 42.875 1.00 53.32 127 ALA A C 1
ATOM 762 O O . ALA A 1 103 ? 6.875 81.770 43.810 1.00 52.10 127 ALA A O 1
ATOM 764 N N . LYS A 1 104 ? 6.364 82.627 41.809 1.00 60.76 128 LYS A N 1
ATOM 765 C CA . LYS A 1 104 ? 5.159 81.831 41.687 1.00 54.14 128 LYS A CA 1
ATOM 766 C C . LYS A 1 104 ? 5.213 81.008 40.424 1.00 70.59 128 LYS A C 1
ATOM 767 O O . LYS A 1 104 ? 5.839 81.399 39.441 1.00 70.90 128 LYS A O 1
ATOM 773 N N . GLY A 1 105 ? 4.596 79.837 40.471 1.00 53.41 129 GLY A N 1
ATOM 774 C CA . GLY A 1 105 ? 4.590 78.968 39.324 1.00 58.61 129 GLY A CA 1
ATOM 775 C C . GLY A 1 105 ? 5.585 77.841 39.487 1.00 55.36 129 GLY A C 1
ATOM 776 O O . GLY A 1 105 ? 6.172 77.641 40.555 1.00 56.88 129 GLY A O 1
ATOM 777 N N . VAL A 1 106 ? 5.759 77.109 38.398 1.00 54.88 130 VAL A N 1
ATOM 778 C CA . VAL A 1 106 ? 6.583 75.921 38.356 1.00 57.62 130 VAL A CA 1
ATOM 779 C C . VAL A 1 106 ? 8.025 76.234 38.017 1.00 56.54 130 VAL A C 1
ATOM 780 O O . VAL A 1 106 ? 8.308 77.062 37.161 1.00 63.42 130 VAL A O 1
ATOM 784 N N . HIS A 1 107 ? 8.941 75.614 38.739 1.00 50.39 131 HIS A N 1
ATOM 785 C CA . HIS A 1 107 ? 10.326 75.641 38.326 1.00 53.34 131 HIS A CA 1
ATOM 786 C C . HIS A 1 107 ? 10.785 74.229 38.007 1.00 52.95 131 HIS A C 1
ATOM 787 O O . HIS A 1 107 ? 10.340 73.262 38.621 1.00 52.24 131 HIS A O 1
ATOM 794 N N . THR A 1 108 ? 11.674 74.119 37.031 1.00 47.90 132 THR A N 1
ATOM 795 C CA . THR A 1 108 ? 12.115 72.821 36.547 1.00 53.39 132 THR A CA 1
ATOM 796 C C . THR A 1 108 ? 13.634 72.739 36.583 1.00 53.94 132 THR A C 1
ATOM 797 O O . THR A 1 108 ? 14.332 73.645 36.132 1.00 56.93 132 THR A O 1
ATOM 801 N N . VAL A 1 109 ? 14.149 71.686 37.192 1.00 45.86 133 VAL A N 1
ATOM 802 C CA . VAL A 1 109 ? 15.585 71.471 37.212 1.00 45.21 133 VAL A CA 1
ATOM 803 C C . VAL A 1 109 ? 15.883 70.204 36.437 1.00 47.93 133 VAL A C 1
ATOM 804 O O . VAL A 1 109 ? 15.211 69.187 36.606 1.00 49.28 133 VAL A O 1
ATOM 808 N N . LYS A 1 110 ? 16.873 70.280 35.559 1.00 50.44 134 LYS A N 1
ATOM 809 C CA . LYS A 1 110 ? 17.224 69.140 34.732 1.00 49.78 134 LYS A CA 1
ATOM 810 C C . LYS A 1 110 ? 18.530 68.513 35.225 1.00 51.54 134 LYS A C 1
ATOM 811 O O . LYS A 1 110 ? 19.457 69.210 35.646 1.00 60.35 134 LYS A O 1
ATOM 817 N N . ASN A 1 111 ? 18.596 67.191 35.159 1.00 52.37 135 ASN A N 1
ATOM 818 C CA . ASN A 1 111 ? 19.776 66.451 35.576 1.00 53.92 135 ASN A CA 1
ATOM 819 C C . ASN A 1 111 ? 20.523 65.970 34.344 1.00 57.36 135 ASN A C 1
ATOM 820 O O . ASN A 1 111 ? 19.944 65.306 33.489 1.00 63.73 135 ASN A O 1
ATOM 825 N N . PRO A 1 112 ? 21.808 66.344 34.227 1.00 69.70 136 PRO A N 1
ATOM 826 C CA . PRO A 1 112 ? 22.630 65.983 33.062 1.00 62.83 136 PRO A CA 1
ATOM 827 C C . PRO A 1 112 ? 23.047 64.519 33.048 1.00 72.63 136 PRO A C 1
ATOM 828 O O . PRO A 1 112 ? 23.568 64.056 32.035 1.00 60.70 136 PRO A O 1
ATOM 832 N N . GLU A 1 113 ? 22.819 63.809 34.150 1.00 64.92 137 GLU A N 1
ATOM 833 C CA . GLU A 1 113 ? 23.240 62.417 34.259 1.00 57.26 137 GLU A CA 1
ATOM 834 C C . GLU A 1 113 ? 22.644 61.587 33.132 1.00 67.87 137 GLU A C 1
ATOM 835 O O . GLU A 1 113 ? 21.483 61.751 32.760 1.00 58.33 137 GLU A O 1
ATOM 841 N N . ASN A 1 114 ? 23.476 60.725 32.569 1.00 65.23 138 ASN A N 1
ATOM 842 C CA . ASN A 1 114 ? 23.051 59.728 31.603 1.00 62.82 138 ASN A CA 1
ATOM 843 C C . ASN A 1 114 ? 23.761 58.446 31.974 1.00 59.11 138 ASN A C 1
ATOM 844 O O . ASN A 1 114 ? 24.926 58.247 31.646 1.00 66.27 138 ASN A O 1
ATOM 849 N N . PHE A 1 115 ? 23.048 57.571 32.666 1.00 52.58 139 PHE A N 1
ATOM 850 C CA . PHE A 1 115 ? 23.694 56.419 33.253 1.00 59.60 139 PHE A CA 1
ATOM 851 C C . PHE A 1 115 ? 23.408 55.161 32.474 1.00 51.26 139 PHE A C 1
ATOM 852 O O . PHE A 1 115 ? 22.346 54.988 31.883 1.00 58.83 139 PHE A O 1
ATOM 860 N N . LYS A 1 116 ? 24.386 54.277 32.490 1.00 63.54 140 LYS A N 1
ATOM 861 C CA . LYS A 1 116 ? 24.321 53.080 31.698 1.00 54.79 140 LYS A CA 1
ATOM 862 C C . LYS A 1 116 ? 24.169 51.788 32.478 1.00 55.46 140 LYS A C 1
ATOM 863 O O . LYS A 1 116 ? 24.889 51.542 33.437 1.00 59.85 140 LYS A O 1
ATOM 869 N N . VAL A 1 117 ? 23.204 50.974 32.058 1.00 55.70 141 VAL A N 1
ATOM 870 C CA . VAL A 1 117 ? 22.930 49.707 32.715 1.00 63.92 141 VAL A CA 1
ATOM 871 C C . VAL A 1 117 ? 22.695 48.631 31.664 1.00 66.98 141 VAL A C 1
ATOM 872 O O . VAL A 1 117 ? 21.950 48.841 30.701 1.00 64.38 141 VAL A O 1
ATOM 876 N N . PRO A 1 118 ? 23.355 47.478 31.830 1.00 57.92 142 PRO A N 1
ATOM 877 C CA . PRO A 1 118 ? 23.153 46.344 30.932 1.00 55.53 142 PRO A CA 1
ATOM 878 C C . PRO A 1 118 ? 21.730 45.842 30.958 1.00 58.68 142 PRO A C 1
ATOM 879 O O . PRO A 1 118 ? 20.991 46.090 31.909 1.00 58.08 142 PRO A O 1
ATOM 883 N N . LEU A 1 119 ? 21.358 45.133 29.906 1.00 56.77 143 LEU A N 1
ATOM 884 C CA . LEU A 1 119 ? 20.073 44.474 29.859 1.00 61.18 143 LEU A CA 1
ATOM 885 C C . LEU A 1 119 ? 20.171 43.215 30.693 1.00 51.50 143 LEU A C 1
ATOM 886 O O . LEU A 1 119 ? 21.268 42.810 31.080 1.00 60.44 143 LEU A O 1
ATOM 891 N N . ASP A 1 120 ? 19.023 42.613 30.973 1.00 53.45 144 ASP A N 1
ATOM 892 C CA . ASP A 1 120 ? 18.949 41.338 31.679 1.00 56.59 144 ASP A CA 1
ATOM 893 C C . ASP A 1 120 ? 19.553 41.328 33.084 1.00 52.75 144 ASP A C 1
ATOM 894 O O . ASP A 1 120 ? 19.922 40.272 33.584 1.00 52.55 144 ASP A O 1
ATOM 899 N N . VAL A 1 121 ? 19.707 42.489 33.708 1.00 51.01 145 VAL A N 1
ATOM 900 C CA . VAL A 1 121 ? 20.194 42.510 35.083 1.00 50.71 145 VAL A CA 1
ATOM 901 C C . VAL A 1 121 ? 19.368 43.475 35.918 1.00 53.39 145 VAL A C 1
ATOM 902 O O . VAL A 1 121 ? 18.681 44.349 35.386 1.00 48.51 145 VAL A O 1
ATOM 906 N N . ILE A 1 122 ? 19.455 43.340 37.233 1.00 54.70 146 ILE A N 1
ATOM 907 C CA . ILE A 1 122 ? 18.827 44.322 38.099 1.00 49.46 146 ILE A CA 1
ATOM 908 C C . ILE A 1 122 ? 19.914 45.239 38.635 1.00 45.55 146 ILE A C 1
ATOM 909 O O . ILE A 1 122 ? 20.954 44.779 39.109 1.00 48.63 146 ILE A O 1
ATOM 914 N N . PHE A 1 123 ? 19.706 46.543 38.495 1.00 36.21 147 PHE A N 1
ATOM 915 C CA . PHE A 1 123 ? 20.683 47.500 38.984 1.00 37.06 147 PHE A CA 1
ATOM 916 C C . PHE A 1 123 ? 20.444 47.759 40.469 1.00 38.35 147 PHE A C 1
ATOM 917 O O . PHE A 1 123 ? 19.325 48.062 40.887 1.00 42.61 147 PHE A O 1
ATOM 925 N N . LYS A 1 124 ? 21.494 47.641 41.267 1.00 35.76 148 LYS A N 1
ATOM 926 C CA . LYS A 1 124 ? 21.336 47.794 42.700 1.00 46.07 148 LYS A CA 1
ATOM 927 C C . LYS A 1 124 ? 22.299 48.832 43.241 1.00 43.43 148 LYS A C 1
ATOM 928 O O . LYS A 1 124 ? 23.488 48.826 42.915 1.00 47.60 148 LYS A O 1
ATOM 934 N N . CYS A 1 125 ? 21.767 49.729 44.061 1.00 39.35 149 CYS A N 1
ATOM 935 C CA . CYS A 1 125 ? 22.574 50.716 44.753 1.00 40.51 149 CYS A CA 1
ATOM 936 C C . CYS A 1 125 ? 21.786 51.191 45.971 1.00 42.48 149 CYS A C 1
ATOM 937 O O . CYS A 1 125 ? 21.056 52.175 45.884 1.00 41.14 149 CYS A O 1
ATOM 940 N N . ASN A 1 126 ? 21.928 50.498 47.100 1.00 40.48 150 ASN A N 1
ATOM 941 C CA . ASN A 1 126 ? 21.233 50.909 48.317 1.00 54.70 150 ASN A CA 1
ATOM 942 C C . ASN A 1 126 ? 21.904 52.233 48.824 1.00 45.68 150 ASN A C 1
ATOM 943 O O . ASN A 1 126 ? 21.283 52.975 49.572 1.00 48.44 150 ASN A O 1
ATOM 948 N N . SER A 1 127 ? 23.146 52.532 48.404 1.00 43.48 151 SER A N 1
ATOM 949 C CA . SER A 1 127 ? 23.864 53.794 48.762 1.00 50.17 151 SER A CA 1
ATOM 950 C C . SER A 1 127 ? 23.279 55.119 48.218 1.00 48.50 151 SER A C 1
ATOM 951 O O . SER A 1 127 ? 22.611 55.155 47.185 1.00 43.57 151 SER A O 1
ATOM 954 N N . VAL A 1 128 ? 23.615 56.218 48.887 1.00 44.49 152 VAL A N 1
ATOM 955 C CA . VAL A 1 128 ? 23.111 57.546 48.534 1.00 40.31 152 VAL A CA 1
ATOM 956 C C . VAL A 1 128 ? 23.830 58.211 47.360 1.00 41.88 152 VAL A C 1
ATOM 957 O O . VAL A 1 128 ? 24.996 58.577 47.451 1.00 43.40 152 VAL A O 1
ATOM 961 N N . LEU A 1 129 ? 23.116 58.372 46.254 1.00 36.12 153 LEU A N 1
ATOM 962 C CA . LEU A 1 129 ? 23.646 59.130 45.128 1.00 41.24 153 LEU A CA 1
ATOM 963 C C . LEU A 1 129 ? 23.190 60.589 45.264 1.00 46.22 153 LEU A C 1
ATOM 964 O O . LEU A 1 129 ? 21.994 60.862 45.403 1.00 41.02 153 LEU A O 1
ATOM 969 N N . THR A 1 130 ? 24.147 61.513 45.288 1.00 45.75 154 THR A N 1
ATOM 970 C CA . THR A 1 130 ? 23.842 62.934 45.463 1.00 41.10 154 THR A CA 1
ATOM 971 C C . THR A 1 130 ? 24.163 63.723 44.203 1.00 54.01 154 THR A C 1
ATOM 972 O O . THR A 1 130 ? 25.252 63.598 43.646 1.00 44.34 154 THR A O 1
ATOM 976 N N . TYR A 1 131 ? 23.206 64.531 43.758 1.00 48.68 155 TYR A N 1
ATOM 977 C CA . TYR A 1 131 ? 23.411 65.404 42.611 1.00 47.15 155 TYR A CA 1
ATOM 978 C C . TYR A 1 131 ? 23.141 66.849 43.009 1.00 51.11 155 TYR A C 1
ATOM 979 O O . TYR A 1 131 ? 22.017 67.225 43.346 1.00 50.47 155 TYR A O 1
ATOM 988 N N . ASN A 1 132 ? 24.191 67.656 42.991 1.00 58.76 156 ASN A N 1
ATOM 989 C CA . ASN A 1 132 ? 24.075 69.062 43.343 1.00 53.09 156 ASN A CA 1
ATOM 990 C C . ASN A 1 132 ? 23.665 69.886 42.129 1.00 54.00 156 ASN A C 1
ATOM 991 O O . ASN A 1 132 ? 24.492 70.217 41.281 1.00 61.72 156 ASN A O 1
ATOM 996 N N . LEU A 1 133 ? 22.369 70.163 42.026 1.00 48.40 157 LEU A N 1
ATOM 997 C CA . LEU A 1 133 ? 21.821 70.917 40.906 1.00 52.46 157 LEU A CA 1
ATOM 998 C C . LEU A 1 133 ? 21.161 72.204 41.399 1.00 49.89 157 LEU A C 1
ATOM 999 O O . LEU A 1 133 ? 19.934 72.318 41.399 1.00 49.78 157 LEU A O 1
ATOM 1004 N N . THR A 1 134 ? 21.992 73.158 41.812 1.00 46.40 158 THR A N 1
ATOM 1005 C CA . THR A 1 134 ? 21.547 74.447 42.349 1.00 49.65 15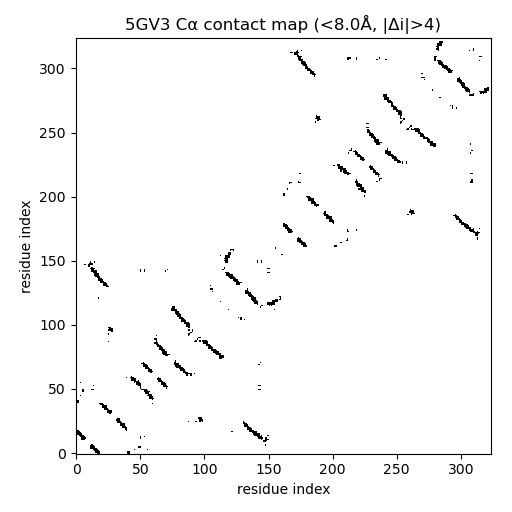8 THR A CA 1
ATOM 1006 C C . THR A 1 134 ? 20.379 75.037 41.561 1.00 48.67 158 THR A C 1
ATOM 1007 O O . THR A 1 134 ? 20.446 75.137 40.334 1.00 49.88 158 THR A O 1
ATOM 1011 N N . PRO A 1 135 ? 19.295 75.425 42.257 1.00 43.76 159 PRO A N 1
ATOM 1012 C CA . PRO A 1 135 ? 19.079 75.478 43.708 1.00 44.40 159 PRO A CA 1
ATOM 1013 C C . PRO A 1 135 ? 18.530 74.194 44.319 1.00 45.13 159 PRO A C 1
ATOM 1014 O O . PRO A 1 135 ? 17.904 74.261 45.374 1.00 44.64 159 PRO A O 1
ATOM 1018 N N . VAL A 1 136 ? 18.763 73.049 43.688 1.00 40.94 160 VAL A N 1
ATOM 1019 C CA . VAL A 1 136 ? 18.194 71.805 44.199 1.00 54.31 160 VAL A CA 1
ATOM 1020 C C . VAL A 1 136 ? 19.258 70.738 44.443 1.00 49.59 160 VAL A C 1
ATOM 1021 O O . VAL A 1 136 ? 20.070 70.444 43.570 1.00 47.65 160 VAL A O 1
ATOM 1025 N N . VAL A 1 137 ? 19.267 70.173 45.646 1.00 44.49 161 VAL A N 1
ATOM 1026 C CA . VAL A 1 137 ? 20.096 69.004 45.914 1.00 38.24 161 VAL A CA 1
ATOM 1027 C C . VAL A 1 137 ? 19.229 67.743 45.881 1.00 45.04 161 VAL A C 1
ATOM 1028 O O . VAL A 1 137 ? 18.310 67.594 46.692 1.00 42.66 161 VAL A O 1
ATOM 1032 N N . GLN A 1 138 ? 19.514 66.850 44.935 1.00 36.22 162 GLN A N 1
ATOM 1033 C CA . GLN A 1 138 ? 18.767 65.607 44.790 1.00 40.57 162 GLN A CA 1
ATOM 1034 C C . GLN A 1 138 ? 19.525 64.437 45.407 1.00 40.05 162 GLN A C 1
ATOM 1035 O O . GLN A 1 138 ? 20.716 64.258 45.164 1.00 45.17 162 GLN A O 1
ATOM 1041 N N . LYS A 1 139 ? 18.836 63.657 46.234 1.00 35.90 163 LYS A N 1
ATOM 1042 C CA . LYS A 1 139 ? 19.436 62.460 46.818 1.00 38.83 163 LYS A CA 1
ATOM 1043 C C . LYS A 1 139 ? 18.604 61.221 46.495 1.00 39.44 163 LYS A C 1
ATOM 1044 O O . LYS A 1 139 ? 17.383 61.223 46.645 1.00 38.91 163 LYS A O 1
ATOM 1050 N N . TYR A 1 140 ? 19.281 60.175 46.032 1.00 36.06 164 TYR A N 1
ATOM 1051 C CA . TYR A 1 140 ? 18.648 58.904 45.670 1.00 33.45 164 TYR A CA 1
ATOM 1052 C C . TYR A 1 140 ? 19.369 57.757 46.374 1.00 37.40 164 TYR A C 1
ATOM 1053 O O . TYR A 1 140 ? 20.597 57.764 46.449 1.00 38.76 164 TYR A O 1
ATOM 1062 N N . TRP A 1 141 ? 18.617 56.789 46.899 1.00 41.05 165 TRP A N 1
ATOM 1063 C CA . TRP A 1 141 ? 19.229 55.611 47.520 1.00 41.27 165 TRP A CA 1
ATOM 1064 C C . TRP A 1 141 ? 18.279 54.410 47.626 1.00 39.48 165 TRP A C 1
ATOM 1065 O O . TRP A 1 141 ? 17.111 54.497 47.254 1.00 40.22 165 TRP A O 1
ATOM 1076 N N . GLY A 1 142 ? 18.796 53.287 48.123 1.00 38.64 166 GLY A N 1
ATOM 1077 C CA . GLY A 1 142 ? 18.007 52.075 48.300 1.00 37.88 166 GLY A CA 1
ATOM 1078 C C . GLY A 1 142 ? 17.436 51.601 46.979 1.00 40.21 166 GLY A C 1
ATOM 1079 O O . GLY A 1 142 ? 16.307 51.128 46.917 1.00 39.81 166 GLY A O 1
ATOM 1080 N N . ILE A 1 143 ? 18.234 51.719 45.923 1.00 38.10 167 ILE A N 1
ATOM 1081 C CA . ILE A 1 143 ? 17.769 51.508 44.555 1.00 38.67 167 ILE A CA 1
ATOM 1082 C C . ILE A 1 143 ? 17.851 50.056 44.118 1.00 43.16 167 ILE A C 1
ATOM 1083 O O . ILE A 1 143 ? 18.915 49.449 44.181 1.00 36.39 167 ILE A O 1
ATOM 1088 N N . HIS A 1 144 ? 16.712 49.499 43.709 1.00 37.98 168 HIS A N 1
ATOM 1089 C CA . HIS A 1 144 ? 16.678 48.222 43.006 1.00 44.40 168 HIS A CA 1
ATOM 1090 C C . HIS A 1 144 ? 15.900 48.454 41.720 1.00 46.31 168 HIS A C 1
ATOM 1091 O O . HIS A 1 144 ? 14.688 48.671 41.761 1.00 40.14 168 HIS A O 1
ATOM 1098 N N . LEU A 1 145 ? 16.579 48.395 40.581 1.00 36.57 169 LEU A N 1
ATOM 1099 C CA . LEU A 1 145 ? 15.950 48.811 39.338 1.00 41.20 169 LEU A CA 1
ATOM 1100 C C . LEU A 1 145 ? 16.177 47.865 38.167 1.00 40.23 169 LEU A C 1
ATOM 1101 O O . LEU A 1 145 ? 17.281 47.364 37.971 1.00 40.24 169 LEU A O 1
ATOM 1106 N N . GLN A 1 146 ? 15.118 47.613 37.406 1.00 39.31 170 GLN A N 1
ATOM 1107 C CA . GLN A 1 146 ? 15.260 46.987 36.094 1.00 40.00 170 GLN A CA 1
ATOM 1108 C C . GLN A 1 146 ? 14.194 47.485 35.128 1.00 32.30 170 GLN A C 1
ATOM 1109 O O . GLN A 1 146 ? 12.999 47.280 35.329 1.00 37.22 170 GLN A O 1
ATOM 1115 N N . ALA A 1 147 ? 14.645 48.185 34.096 1.00 43.74 171 ALA A N 1
ATOM 1116 C CA . ALA A 1 147 ? 13.784 48.554 32.989 1.00 36.81 171 ALA A CA 1
ATOM 1117 C C . ALA A 1 147 ? 13.870 47.467 31.931 1.00 49.85 171 ALA A C 1
ATOM 1118 O O . ALA A 1 147 ? 14.832 46.692 31.912 1.00 43.13 171 ALA A O 1
ATOM 1120 N N . PHE A 1 148 ? 12.852 47.398 31.080 1.00 43.72 172 PHE A N 1
ATOM 1121 C CA . PHE A 1 148 ? 12.811 46.438 29.986 1.00 48.00 172 PHE A CA 1
ATOM 1122 C C . PHE A 1 148 ? 13.030 45.029 30.514 1.00 54.29 172 PHE A C 1
ATOM 1123 O O . PHE A 1 148 ? 14.030 44.385 30.212 1.00 52.26 172 PHE A O 1
ATOM 1131 N N . VAL A 1 149 ? 12.093 44.569 31.332 1.00 56.18 173 VAL A N 1
ATOM 1132 C CA . VAL A 1 149 ? 12.173 43.241 31.899 1.00 47.27 173 VAL A CA 1
ATOM 1133 C C . VAL A 1 149 ? 11.710 42.225 30.864 1.00 54.99 173 VAL A C 1
ATOM 1134 O O . VAL A 1 149 ? 10.630 42.357 30.293 1.00 54.29 173 VAL A O 1
ATOM 1138 N N . GLN A 1 150 ? 12.524 41.203 30.633 1.00 48.53 174 GLN A N 1
ATOM 1139 C CA . GLN A 1 150 ? 12.191 40.197 29.633 1.00 68.27 174 GLN A CA 1
ATOM 1140 C C . GLN A 1 150 ? 11.580 38.959 30.274 1.00 57.49 174 GLN A C 1
ATOM 1141 O O . GLN A 1 150 ? 11.902 38.616 31.410 1.00 56.91 174 GLN A O 1
ATOM 1147 N N . ASN A 1 151 ? 10.706 38.296 29.522 1.00 58.28 175 ASN A N 1
ATOM 1148 C CA . ASN A 1 151 ? 9.978 37.113 29.981 1.00 61.43 175 ASN A CA 1
ATOM 1149 C C . ASN A 1 151 ? 9.120 37.354 31.225 1.00 66.83 175 ASN A C 1
ATOM 1150 O O . ASN A 1 151 ? 8.759 36.410 31.925 1.00 62.59 175 ASN A O 1
ATOM 1155 N N . GLY A 1 152 ? 8.829 38.620 31.518 1.00 60.41 176 GLY A N 1
ATOM 1156 C CA . GLY A 1 152 ? 7.936 38.965 32.611 1.00 52.67 176 GLY A CA 1
ATOM 1157 C C . GLY A 1 152 ? 8.512 38.773 34.001 1.00 54.36 176 GLY A C 1
ATOM 1158 O O . GLY A 1 152 ? 7.849 39.032 35.006 1.00 50.58 176 GLY A O 1
ATOM 1159 N N . THR A 1 153 ? 9.746 38.293 34.055 1.00 51.32 177 THR A N 1
ATOM 1160 C CA . THR A 1 153 ? 10.393 37.980 35.317 1.00 48.17 177 THR A CA 1
ATOM 1161 C C . THR A 1 153 ? 11.646 38.803 35.494 1.00 44.14 177 THR A C 1
ATOM 1162 O O . THR A 1 153 ? 12.495 38.848 34.606 1.00 48.17 177 THR A O 1
ATOM 1166 N N . VAL A 1 154 ? 11.747 39.476 36.631 1.00 41.28 178 VAL A N 1
ATOM 1167 C CA . VAL A 1 154 ? 12.923 40.265 36.943 1.00 39.21 178 VAL A CA 1
ATOM 1168 C C . VAL A 1 154 ? 14.154 39.359 37.037 1.00 49.29 178 VAL A C 1
ATOM 1169 O O . VAL A 1 154 ? 14.071 38.206 37.475 1.00 50.82 178 VAL A O 1
ATOM 1173 N N . SER A 1 155 ? 15.275 39.874 36.549 1.00 50.64 179 SER A N 1
ATOM 1174 C CA . SER A 1 155 ? 16.536 39.146 36.509 1.00 43.30 179 SER A CA 1
ATOM 1175 C C . SER A 1 155 ? 17.079 38.844 37.909 1.00 52.08 179 SER A C 1
ATOM 1176 O O . SER A 1 155 ? 16.823 39.585 38.859 1.00 42.97 179 SER A O 1
ATOM 1179 N N . LYS A 1 156 ? 17.817 37.745 38.030 1.00 37.99 180 LYS A N 1
ATOM 1180 C CA . LYS A 1 156 ? 18.450 37.365 39.286 1.00 43.59 180 LYS A CA 1
ATOM 1181 C C . LYS A 1 156 ? 19.894 37.835 39.326 1.00 44.19 180 LYS A C 1
ATOM 1182 O O . LYS A 1 156 ? 20.514 37.900 40.379 1.00 51.19 180 LYS A O 1
ATOM 1188 N N . ASN A 1 157 ? 20.429 38.124 38.148 1.00 38.37 181 ASN A N 1
ATOM 1189 C CA . ASN A 1 157 ? 21.767 38.695 37.982 1.00 46.62 181 ASN A CA 1
ATOM 1190 C C . ASN A 1 157 ? 21.816 40.186 38.395 1.00 45.92 181 ASN A C 1
ATOM 1191 O O . ASN A 1 157 ? 20.996 40.981 37.931 1.00 52.40 181 ASN A O 1
ATOM 1196 N N . GLU A 1 158 ? 22.744 40.542 39.292 1.00 51.77 182 GLU A N 1
ATOM 1197 C CA . GLU A 1 158 ? 22.849 41.914 39.817 1.00 57.69 182 GLU A CA 1
ATOM 1198 C C . GLU A 1 158 ? 23.987 42.724 39.179 1.00 53.91 182 GLU A C 1
ATOM 1199 O O . GLU A 1 158 ? 25.061 42.193 38.884 1.00 56.11 182 GLU A O 1
ATOM 1205 N N . GLN A 1 159 ? 23.735 43.998 38.906 1.00 45.56 183 GLN A N 1
ATOM 1206 C CA . GLN A 1 159 ? 24.854 44.903 38.676 1.00 44.15 183 GLN A CA 1
ATOM 1207 C C . GLN A 1 159 ? 24.855 45.945 39.785 1.00 37.17 183 GLN A C 1
ATOM 1208 O O . GLN A 1 159 ? 23.907 46.715 39.949 1.00 44.41 183 GLN A O 1
ATOM 1214 N N . VAL A 1 160 ? 25.934 45.963 40.551 1.00 44.85 184 VAL A N 1
ATOM 1215 C CA . VAL A 1 160 ? 26.010 46.803 41.724 1.00 40.16 184 VAL A CA 1
ATOM 1216 C C . VAL A 1 160 ? 26.781 48.086 41.427 1.00 47.13 184 VAL A C 1
ATOM 1217 O O . VAL A 1 160 ? 27.832 48.047 40.784 1.00 53.47 184 VAL A O 1
ATOM 1221 N N . CYS A 1 161 ? 26.251 49.220 41.878 1.00 39.27 185 CYS A N 1
ATOM 1222 C CA . CYS A 1 161 ? 26.939 50.493 41.701 1.00 42.04 185 CYS A CA 1
ATOM 1223 C C . CYS A 1 161 ? 28.275 50.449 42.431 1.00 57.83 185 CYS A C 1
ATOM 1224 O O . CYS A 1 161 ? 28.441 49.689 43.389 1.00 46.29 185 CYS A O 1
ATOM 1227 N N . GLU A 1 162 ? 29.222 51.263 41.972 1.00 58.33 186 GLU A N 1
ATOM 1228 C CA . GLU A 1 162 ? 30.555 51.290 42.556 1.00 53.58 186 GLU A CA 1
ATOM 1229 C C . GLU A 1 162 ? 30.547 51.769 43.992 1.00 54.00 186 GLU A C 1
ATOM 1230 O O . GLU A 1 162 ? 31.392 51.359 44.778 1.00 56.68 186 GLU A O 1
ATOM 1236 N N . GLU A 1 163 ? 29.601 52.640 44.332 1.00 56.81 187 GLU A N 1
ATOM 1237 C CA . GLU A 1 163 ? 29.533 53.202 45.677 1.00 56.49 187 GLU A CA 1
ATOM 1238 C C . GLU A 1 163 ? 29.341 52.090 46.708 1.00 56.37 187 GLU A C 1
ATOM 1239 O O . GLU A 1 163 ? 29.831 52.182 47.830 1.00 63.34 187 GLU A O 1
ATOM 1245 N N . ASP A 1 164 ? 28.647 51.028 46.315 1.00 51.86 188 ASP A N 1
ATOM 1246 C CA . ASP A 1 164 ? 28.521 49.851 47.167 1.00 56.80 188 ASP A CA 1
ATOM 1247 C C . ASP A 1 164 ? 29.780 48.985 47.089 1.00 65.01 188 ASP A C 1
ATOM 1248 O O . ASP A 1 164 ? 29.943 48.041 47.862 1.00 63.19 188 ASP A O 1
ATOM 1253 N N . GLN A 1 165 ? 30.658 49.320 46.145 1.00 67.84 189 GLN A N 1
ATOM 1254 C CA . GLN A 1 165 ? 31.906 48.593 45.909 1.00 71.34 189 GLN A CA 1
ATOM 1255 C C . GLN A 1 165 ? 31.638 47.148 45.525 1.00 69.36 189 GLN A C 1
ATOM 1256 O O . GLN A 1 165 ? 31.295 46.868 44.377 1.00 79.82 189 GLN A O 1
ATOM 1262 N N . ASP B 1 1 ? 13.380 55.257 77.678 1.00 8.48 25 ASP B N 1
ATOM 1263 C CA . ASP B 1 1 ? 14.373 56.385 77.804 1.00 61.25 25 ASP B CA 1
ATOM 1264 C C . ASP B 1 1 ? 14.817 56.775 76.384 1.00 70.38 25 ASP B C 1
ATOM 1265 O O . ASP B 1 1 ? 15.687 56.118 75.813 1.00 76.89 25 ASP B O 1
ATOM 1270 N N . LEU B 1 2 ? 14.184 57.807 75.798 1.00 57.75 26 LEU B N 1
ATOM 1271 C CA . LEU B 1 2 ? 14.494 58.214 74.410 1.00 55.27 26 LEU B CA 1
ATOM 1272 C C . LEU B 1 2 ? 15.971 58.463 74.213 1.00 45.61 26 LEU B C 1
ATOM 1273 O O . LEU B 1 2 ? 16.552 59.335 74.849 1.00 35.81 26 LEU B O 1
ATOM 1278 N N . ILE B 1 3 ? 16.566 57.684 73.317 1.00 39.55 27 ILE B N 1
ATOM 1279 C CA . ILE B 1 3 ? 17.992 57.756 73.042 1.00 39.09 27 ILE B CA 1
ATOM 1280 C C . ILE B 1 3 ? 18.269 57.754 71.551 1.00 51.94 27 ILE B C 1
ATOM 1281 O O . ILE B 1 3 ? 17.797 56.884 70.819 1.00 42.90 27 ILE B O 1
ATOM 1286 N N . VAL B 1 4 ? 19.019 58.756 71.114 1.00 45.56 28 VAL B N 1
ATOM 1287 C CA . VAL B 1 4 ? 19.512 58.837 69.756 1.00 42.34 28 VAL B CA 1
ATOM 1288 C C . VAL B 1 4 ? 21.030 58.805 69.830 1.00 45.64 28 VAL B C 1
ATOM 1289 O O . VAL B 1 4 ? 21.668 59.764 70.269 1.00 49.48 28 VAL B O 1
ATOM 1293 N N . ASN B 1 5 ? 21.593 57.666 69.447 1.00 40.78 29 ASN B N 1
ATOM 1294 C CA . ASN B 1 5 ? 23.033 57.441 69.455 1.00 48.40 29 ASN B CA 1
ATOM 1295 C C . ASN B 1 5 ? 23.480 57.162 68.017 1.00 60.59 29 ASN B C 1
ATOM 1296 O O . ASN B 1 5 ? 23.453 56.014 67.555 1.00 48.51 29 ASN B O 1
ATOM 1301 N N . LEU B 1 6 ? 23.854 58.227 67.309 1.00 57.49 30 LEU B N 1
ATOM 1302 C CA . LEU B 1 6 ? 24.220 58.149 65.894 1.00 57.03 30 LEU B CA 1
ATOM 1303 C C . LEU B 1 6 ? 25.707 57.901 65.699 1.00 57.29 30 LEU B C 1
ATOM 1304 O O . LEU B 1 6 ? 26.538 58.496 66.382 1.00 59.51 30 LEU B O 1
ATOM 1309 N N . THR B 1 7 ? 26.043 57.049 64.736 1.00 55.54 31 THR B N 1
ATOM 1310 C CA . THR B 1 7 ? 27.435 56.678 64.527 1.00 63.66 31 THR B CA 1
ATOM 1311 C C . THR B 1 7 ? 27.919 56.902 63.101 1.00 58.65 31 THR B C 1
ATOM 1312 O O . THR B 1 7 ? 27.165 56.756 62.141 1.00 56.45 31 THR B O 1
ATOM 1316 N N . ASP B 1 8 ? 29.191 57.260 62.973 1.00 68.47 32 ASP B N 1
ATOM 1317 C CA . ASP B 1 8 ? 29.853 57.248 61.680 1.00 68.15 32 ASP B CA 1
ATOM 1318 C C . ASP B 1 8 ? 31.093 56.366 61.717 1.00 78.66 32 ASP B C 1
ATOM 1319 O O . ASP B 1 8 ? 31.316 55.617 62.670 1.00 79.79 32 ASP B O 1
ATOM 1324 N N . SER B 1 9 ? 31.883 56.453 60.656 1.00 88.41 33 SER B N 1
ATOM 1325 C CA . SER B 1 9 ? 33.170 55.786 60.586 1.00 87.88 33 SER B CA 1
ATOM 1326 C C . SER B 1 9 ? 34.237 56.786 61.037 1.00 94.33 33 SER B C 1
ATOM 1327 O O . SER B 1 9 ? 34.542 57.734 60.310 1.00 92.50 33 SER B O 1
ATOM 1330 N N . LYS B 1 10 ? 34.803 56.590 62.225 1.00 91.29 34 LYS B N 1
ATOM 1331 C CA . LYS B 1 10 ? 34.478 55.454 63.069 1.00 88.74 34 LYS B CA 1
ATOM 1332 C C . LYS B 1 10 ? 33.987 55.870 64.462 1.00 82.42 34 LYS B C 1
ATOM 1333 O O . LYS B 1 10 ? 34.756 56.393 65.270 1.00 65.41 34 LYS B O 1
ATOM 1339 N N . GLY B 1 11 ? 32.700 55.663 64.726 1.00 79.13 35 GLY B N 1
ATOM 1340 C CA . GLY B 1 11 ? 32.152 55.857 66.058 1.00 71.93 35 GLY B CA 1
ATOM 1341 C C . GLY B 1 11 ? 30.930 56.744 66.175 1.00 66.60 35 GLY B C 1
ATOM 1342 O O . GLY B 1 11 ? 30.406 57.242 65.180 1.00 74.36 35 GLY B O 1
ATOM 1343 N N . THR B 1 12 ? 30.489 56.947 67.413 1.00 54.66 36 THR B N 1
ATOM 1344 C CA . THR B 1 12 ? 29.386 57.853 67.723 1.00 67.29 36 THR B CA 1
ATOM 1345 C C . THR B 1 12 ? 29.695 59.285 67.290 1.00 56.48 36 THR B C 1
ATOM 1346 O O . THR B 1 12 ? 30.752 59.821 67.621 1.00 56.44 36 THR B O 1
ATOM 1350 N N . CYS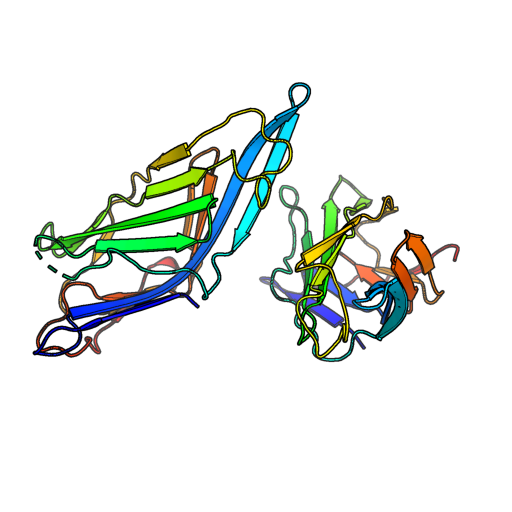 B 1 13 ? 28.788 59.900 66.536 1.00 52.66 37 CYS B N 1
ATOM 1351 C CA . CYS B 1 13 ? 28.984 61.287 66.127 1.00 63.40 37 CYS B CA 1
ATOM 1352 C C . CYS B 1 13 ? 27.962 62.237 66.758 1.00 63.45 37 CYS B C 1
ATOM 1353 O O . CYS B 1 13 ? 28.152 63.456 66.763 1.00 55.74 37 CYS B O 1
ATOM 1356 N N . LEU B 1 14 ? 26.886 61.672 67.297 1.00 53.42 38 LEU B N 1
ATOM 1357 C CA . LEU B 1 14 ? 25.877 62.446 68.022 1.00 50.11 38 LEU B CA 1
ATOM 1358 C C . LEU B 1 14 ? 25.155 61.588 69.065 1.00 57.14 38 LEU B C 1
ATOM 1359 O O . LEU B 1 14 ? 24.674 60.495 68.750 1.00 44.32 38 LEU B O 1
ATOM 1364 N N . TYR B 1 15 ? 25.071 62.091 70.297 1.00 44.64 39 TYR B N 1
ATOM 1365 C CA . TYR B 1 15 ? 24.327 61.413 71.358 1.00 48.68 39 TYR B CA 1
ATOM 1366 C C . TYR B 1 15 ? 23.318 62.311 72.069 1.00 44.84 39 TYR B C 1
ATOM 1367 O O . TYR B 1 15 ? 23.663 63.389 72.549 1.00 45.45 39 TYR B O 1
ATOM 1376 N N . ALA B 1 16 ? 22.090 61.826 72.198 1.00 44.23 40 ALA B N 1
ATOM 1377 C CA . ALA B 1 16 ? 21.047 62.556 72.902 1.00 37.53 40 ALA B CA 1
ATOM 1378 C C . ALA B 1 16 ? 20.130 61.619 73.684 1.00 52.32 40 ALA B C 1
ATOM 1379 O O . ALA B 1 16 ? 19.580 60.656 73.125 1.00 42.57 40 ALA B O 1
ATOM 1381 N N . GLU B 1 17 ? 19.977 61.895 74.979 1.00 41.74 41 GLU B N 1
ATOM 1382 C CA . GLU B 1 17 ? 19.067 61.131 75.831 1.00 43.28 41 GLU B CA 1
ATOM 1383 C C . GLU B 1 17 ? 18.218 62.123 76.598 1.00 37.12 41 GLU B C 1
ATOM 1384 O O . GLU B 1 17 ? 18.751 62.990 77.268 1.00 40.29 41 GLU B O 1
ATOM 1390 N N . TRP B 1 18 ? 16.904 61.992 76.519 1.00 33.24 42 TRP B N 1
ATOM 1391 C CA . TRP B 1 18 ? 16.040 62.944 77.172 1.00 36.01 42 TRP B CA 1
ATOM 1392 C C . TRP B 1 18 ? 14.625 62.397 77.258 1.00 43.61 42 TRP B C 1
ATOM 1393 O O . TRP B 1 18 ? 14.300 61.387 76.636 1.00 33.47 42 TRP B O 1
ATOM 1404 N N . GLU B 1 19 ? 13.793 63.067 78.047 1.00 33.76 43 GLU B N 1
ATOM 1405 C CA . GLU B 1 19 ? 12.396 62.685 78.228 1.00 35.42 43 GLU B CA 1
ATOM 1406 C C . GLU B 1 19 ? 11.623 63.953 77.713 1.00 47.72 43 GLU B C 1
ATOM 1407 O O . GLU B 1 19 ? 12.114 65.078 77.849 1.00 40.93 43 GLU B O 1
ATOM 1413 N N . MET B 1 20 ? 10.486 63.792 77.028 1.00 37.08 44 MET B N 1
ATOM 1414 C CA . MET B 1 20 ? 9.707 64.970 76.598 1.00 40.61 44 MET B CA 1
ATOM 1415 C C . MET B 1 20 ? 8.195 64.727 76.634 1.00 42.77 44 MET B C 1
ATOM 1416 O O . MET B 1 20 ? 7.732 63.607 76.442 1.00 46.05 44 MET B O 1
ATOM 1421 N N . ASN B 1 21 ? 7.442 65.811 76.820 1.00 39.63 45 ASN B N 1
ATOM 1422 C CA . ASN B 1 21 ? 5.978 65.801 76.865 1.00 40.53 45 ASN B CA 1
ATOM 1423 C C . ASN B 1 21 ? 5.325 66.933 76.085 1.00 47.98 45 ASN B C 1
ATOM 1424 O O . ASN B 1 21 ? 5.865 68.029 76.013 1.00 36.43 45 ASN B O 1
ATOM 1429 N N . PHE B 1 22 ? 4.122 66.689 75.581 1.00 47.17 46 PHE B N 1
ATOM 1430 C CA . PHE B 1 22 ? 3.386 67.715 74.854 1.00 46.88 46 PHE B CA 1
ATOM 1431 C C . PHE B 1 22 ? 1.935 67.721 75.269 1.00 50.21 46 PHE B C 1
ATOM 1432 O O . PHE B 1 22 ? 1.218 66.736 75.116 1.00 50.03 46 PHE B O 1
ATOM 1440 N N . THR B 1 23 ? 1.527 68.847 75.826 1.00 38.82 47 THR B N 1
ATOM 1441 C CA . THR B 1 23 ? 0.151 69.086 76.208 1.00 40.25 47 THR B CA 1
ATOM 1442 C C . THR B 1 23 ? -0.482 69.948 75.112 1.00 46.32 47 THR B C 1
ATOM 1443 O O . THR B 1 23 ? -0.123 71.118 74.934 1.00 39.42 47 THR B O 1
ATOM 1447 N N . ILE B 1 24 ? -1.390 69.356 74.346 1.00 45.65 48 ILE B N 1
ATOM 1448 C CA . ILE B 1 24 ? -1.966 70.034 73.188 1.00 46.86 48 ILE B CA 1
ATOM 1449 C C . ILE B 1 24 ? -3.446 70.308 73.390 1.00 46.73 48 ILE B C 1
ATOM 1450 O O . ILE B 1 24 ? -4.215 69.414 73.724 1.00 42.16 48 ILE B O 1
ATOM 1455 N N . THR B 1 25 ? -3.834 71.564 73.203 1.00 40.32 49 THR B N 1
ATOM 1456 C CA . THR B 1 25 ? -5.239 71.944 73.215 1.00 38.46 49 THR B CA 1
ATOM 1457 C C . THR B 1 25 ? -5.702 72.152 71.771 1.00 49.92 49 THR B C 1
ATOM 1458 O O . THR B 1 25 ? -5.063 72.880 71.018 1.00 46.02 49 THR B O 1
ATOM 1462 N N . TYR B 1 26 ? -6.790 71.500 71.377 1.00 42.02 50 TYR B N 1
ATOM 1463 C CA . TYR B 1 26 ? -7.326 71.681 70.033 1.00 38.40 50 TYR B CA 1
ATOM 1464 C C . TYR B 1 26 ? -8.828 71.962 70.070 1.00 45.82 50 TYR B C 1
ATOM 1465 O O . TYR B 1 26 ? -9.498 71.638 71.047 1.00 41.70 50 TYR B O 1
ATOM 1474 N N . GLU B 1 27 ? -9.335 72.598 69.014 1.00 47.19 51 GLU B N 1
ATOM 1475 C CA . GLU B 1 27 ? -10.755 72.934 68.887 1.00 50.23 51 GLU B CA 1
ATOM 1476 C C . GLU B 1 27 ? -11.491 71.679 68.467 1.00 55.58 51 GLU B C 1
ATOM 1477 O O . GLU B 1 27 ? -11.050 70.973 67.557 1.00 47.86 51 GLU B O 1
ATOM 1483 N N . THR B 1 28 ? -12.635 71.421 69.090 1.00 53.15 52 THR B N 1
ATOM 1484 C CA . THR B 1 28 ? -13.362 70.198 68.811 1.00 53.47 52 THR B CA 1
ATOM 1485 C C . THR B 1 28 ? -14.601 70.485 67.989 1.00 66.79 52 THR B C 1
ATOM 1486 O O . THR B 1 28 ? -15.020 71.635 67.859 1.00 73.81 52 THR B O 1
ATOM 1490 N N . THR B 1 29 ? -15.203 69.422 67.465 1.00 70.38 53 THR B N 1
ATOM 1491 C CA . THR B 1 29 ? -16.315 69.536 66.526 1.00 78.33 53 THR B CA 1
ATOM 1492 C C . THR B 1 29 ? -17.522 70.201 67.169 1.00 73.16 53 THR B C 1
ATOM 1493 O O . THR B 1 29 ? -18.445 70.640 66.482 1.00 77.61 53 THR B O 1
ATOM 1497 N N . ASN B 1 30 ? -17.502 70.278 68.493 1.00 70.94 54 ASN B N 1
ATOM 1498 C CA . ASN B 1 30 ? -18.640 70.779 69.229 1.00 67.51 54 ASN B CA 1
ATOM 1499 C C . ASN B 1 30 ? -18.333 72.071 69.957 1.00 73.93 54 ASN B C 1
ATOM 1500 O O . ASN B 1 30 ? -18.656 72.203 71.140 1.00 80.04 54 ASN B O 1
ATOM 1505 N N . GLN B 1 31 ? -17.678 73.002 69.264 1.00 64.98 55 GLN B N 1
ATOM 1506 C CA . GLN B 1 31 ? -17.583 74.374 69.746 1.00 70.76 55 GLN B CA 1
ATOM 1507 C C . GLN B 1 31 ? -16.756 74.512 71.036 1.00 72.79 55 GLN B C 1
ATOM 1508 O O . GLN B 1 31 ? -16.854 75.514 71.749 1.00 58.81 55 GLN B O 1
ATOM 1514 N N . THR B 1 32 ? -15.885 73.538 71.286 1.00 59.75 56 THR B N 1
ATOM 1515 C CA . THR B 1 32 ? -15.110 73.489 72.527 1.00 47.69 56 THR B CA 1
ATOM 1516 C C . THR B 1 32 ? -13.613 73.246 72.364 1.00 46.61 56 THR B C 1
ATOM 1517 O O . THR B 1 32 ? -13.112 73.035 71.259 1.00 46.35 56 THR B O 1
ATOM 1521 N N . ASN B 1 33 ? -12.905 73.233 73.493 1.00 40.10 57 ASN B N 1
ATOM 1522 C CA . ASN B 1 33 ? -11.489 72.906 73.474 1.00 47.65 57 ASN B CA 1
ATOM 1523 C C . ASN B 1 33 ? -11.257 71.632 74.280 1.00 41.40 57 ASN B C 1
ATOM 1524 O O . ASN B 1 33 ? -11.840 71.453 75.346 1.00 42.65 57 ASN B O 1
ATOM 1529 N N . LYS B 1 34 ? -10.401 70.752 73.774 1.00 45.76 58 LYS B N 1
ATOM 1530 C CA . LYS B 1 34 ? -10.005 69.586 74.552 1.00 50.51 58 LYS B CA 1
ATOM 1531 C C . LYS B 1 34 ? -8.502 69.592 74.675 1.00 45.64 58 LYS B C 1
ATOM 1532 O O . LYS B 1 34 ? -7.785 69.837 73.704 1.00 45.05 58 LYS B O 1
ATOM 1538 N N . THR B 1 35 ? -8.026 69.356 75.886 1.00 41.10 59 THR B N 1
ATOM 1539 C CA . THR B 1 35 ? -6.601 69.312 76.122 1.00 41.31 59 THR B CA 1
ATOM 1540 C C . THR B 1 35 ? -6.147 67.887 76.441 1.00 47.46 59 THR B C 1
ATOM 1541 O O . THR B 1 35 ? -6.704 67.230 77.312 1.00 55.09 59 THR B O 1
ATOM 1545 N N . ILE B 1 36 ? -5.148 67.409 75.706 1.00 42.24 60 ILE B N 1
ATOM 1546 C CA . ILE B 1 36 ? -4.584 66.081 75.930 1.00 47.65 60 ILE B CA 1
ATOM 1547 C C . ILE B 1 36 ? -3.078 66.200 76.076 1.00 48.83 60 ILE B C 1
ATOM 1548 O O . ILE B 1 36 ? -2.476 67.164 75.611 1.00 48.29 60 ILE B O 1
ATOM 1553 N N . THR B 1 37 ? -2.472 65.232 76.746 1.00 45.60 61 THR B N 1
ATOM 1554 C CA . THR B 1 37 ? -1.025 65.199 76.888 1.00 44.75 61 THR B CA 1
ATOM 1555 C C . THR B 1 37 ? -0.445 64.001 76.162 1.00 50.71 61 THR B C 1
ATOM 1556 O O . THR B 1 37 ? -0.912 62.878 76.326 1.00 51.27 61 THR B O 1
ATOM 1560 N N . ILE B 1 38 ? 0.553 64.256 75.327 1.00 49.21 62 ILE B N 1
ATOM 1561 C CA . ILE B 1 38 ? 1.259 63.194 74.633 1.00 48.06 62 ILE B CA 1
ATOM 1562 C C . ILE B 1 38 ? 2.626 62.984 75.249 1.00 49.83 62 ILE B C 1
ATOM 1563 O O . ILE B 1 38 ? 3.506 63.832 75.124 1.00 44.52 62 ILE B O 1
ATOM 1568 N N . ALA B 1 39 ? 2.777 61.877 75.971 1.00 49.22 63 ALA B N 1
ATOM 1569 C CA . ALA B 1 39 ? 4.082 61.435 76.444 1.00 58.20 63 ALA B CA 1
ATOM 1570 C C . ALA B 1 39 ? 4.726 60.598 75.348 1.00 61.88 63 ALA B C 1
ATOM 1571 O O . ALA B 1 39 ? 4.121 59.642 74.880 1.00 61.13 63 ALA B O 1
ATOM 1573 N N . VAL B 1 40 ? 5.933 60.965 74.925 1.00 62.58 64 VAL B N 1
ATOM 1574 C CA . VAL B 1 40 ? 6.610 60.250 73.845 1.00 53.82 64 VAL B CA 1
ATOM 1575 C C . VAL B 1 40 ? 7.332 58.999 74.337 1.00 67.66 64 VAL B C 1
ATOM 1576 O O . VAL B 1 40 ? 8.333 59.101 75.049 1.00 70.55 64 VAL B O 1
ATOM 1580 N N . PRO B 1 41 ? 6.821 57.815 73.955 1.00 60.31 65 PRO B N 1
ATOM 1581 C CA . PRO B 1 41 ? 7.320 56.494 74.349 1.00 80.07 65 PRO B CA 1
ATOM 1582 C C . PRO B 1 41 ? 8.402 55.907 73.445 1.00 79.45 65 PRO B C 1
ATOM 1583 O O . PRO B 1 41 ? 8.964 56.571 72.571 1.00 67.07 65 PRO B O 1
ATOM 1587 N N . ASP B 1 42 ? 8.693 54.638 73.707 1.00 93.55 66 ASP B N 1
ATOM 1588 C CA . ASP B 1 42 ? 9.612 53.822 72.925 1.00 85.37 66 ASP B CA 1
ATOM 1589 C C . ASP B 1 42 ? 8.842 52.676 72.246 1.00 84.73 66 ASP B C 1
ATOM 1590 O O . ASP B 1 42 ? 8.143 51.921 72.923 1.00 99.21 66 ASP B O 1
ATOM 1595 N N . LYS B 1 43 ? 8.944 52.548 70.922 1.00 71.27 67 LYS B N 1
ATOM 1596 C CA . LYS B 1 43 ? 9.685 53.484 70.089 1.00 85.34 67 LYS B CA 1
ATOM 1597 C C . LYS B 1 43 ? 8.838 54.484 69.340 1.00 75.28 67 LYS B C 1
ATOM 1598 O O . LYS B 1 43 ? 7.985 54.126 68.530 1.00 71.28 67 LYS B O 1
ATOM 1604 N N . ALA B 1 44 ? 9.111 55.747 69.617 1.00 69.81 68 ALA B N 1
ATOM 1605 C CA . ALA B 1 44 ? 9.070 56.747 68.585 1.00 59.12 68 ALA B CA 1
ATOM 1606 C C . ALA B 1 44 ? 10.314 56.429 67.762 1.00 60.76 68 ALA B C 1
ATOM 1607 O O . ALA B 1 44 ? 11.273 55.877 68.299 1.00 60.13 68 ALA B O 1
ATOM 1609 N N . THR B 1 45 ? 10.281 56.663 66.457 1.00 48.92 69 THR B N 1
ATOM 1610 C CA . THR B 1 45 ? 11.472 56.415 65.648 1.00 48.11 69 THR B CA 1
ATOM 1611 C C . THR B 1 45 ? 12.291 57.697 65.455 1.00 51.23 69 THR B C 1
ATOM 1612 O O . THR B 1 45 ? 11.800 58.801 65.702 1.00 52.04 69 THR B O 1
ATOM 1616 N N . HIS B 1 46 ? 13.537 57.535 65.017 1.00 59.43 70 HIS B N 1
ATOM 1617 C CA . HIS B 1 46 ? 14.463 58.650 64.829 1.00 44.05 70 HIS B CA 1
ATOM 1618 C C . HIS B 1 46 ? 14.781 58.915 63.356 1.00 43.73 70 HIS B C 1
ATOM 1619 O O . HIS B 1 46 ? 15.854 59.414 63.023 1.00 49.26 70 HIS B O 1
ATOM 1626 N N . ASP B 1 47 ? 13.828 58.607 62.478 1.00 48.70 71 ASP B N 1
ATOM 1627 C CA . ASP B 1 47 ? 14.004 58.819 61.034 1.00 55.11 71 ASP B CA 1
ATOM 1628 C C . ASP B 1 47 ? 14.253 60.278 60.685 1.00 58.32 71 ASP B C 1
ATOM 1629 O O . ASP B 1 47 ? 13.480 61.154 61.070 1.00 49.35 71 ASP B O 1
ATOM 1634 N N . GLY B 1 48 ? 15.313 60.525 59.923 1.00 46.48 72 GLY B N 1
ATOM 1635 C CA . GLY B 1 48 ? 15.629 61.867 59.474 1.00 58.29 72 GLY B CA 1
ATOM 1636 C C . GLY B 1 48 ? 16.726 62.486 60.311 1.00 60.03 72 GLY B C 1
ATOM 1637 O O . GLY B 1 48 ? 17.325 63.481 59.923 1.00 60.12 72 GLY B O 1
ATOM 1638 N N . SER B 1 49 ? 16.998 61.888 61.464 1.00 57.25 73 SER B N 1
ATOM 1639 C CA . SER B 1 49 ? 18.066 62.368 62.333 1.00 52.68 73 SER B CA 1
ATOM 1640 C C . SER B 1 49 ? 19.404 62.139 61.641 1.00 59.00 73 SER B C 1
ATOM 1641 O O . SER B 1 49 ? 19.592 61.132 60.958 1.00 54.55 73 SER B O 1
ATOM 1644 N N . SER B 1 50 ? 20.317 63.093 61.780 1.00 44.69 74 SER B N 1
ATOM 1645 C CA . SER B 1 50 ? 21.617 62.992 61.126 1.00 51.12 74 SER B CA 1
ATOM 1646 C C . SER B 1 50 ? 22.705 63.674 61.926 1.00 44.16 74 SER B C 1
ATOM 1647 O O . SER B 1 50 ? 22.458 64.652 62.632 1.00 53.55 74 SER B O 1
ATOM 1650 N N . CYS B 1 51 ? 23.923 63.167 61.798 1.00 47.91 75 CYS B N 1
ATOM 1651 C CA . CYS B 1 51 ? 25.060 63.854 62.376 1.00 53.85 75 CYS B CA 1
ATOM 1652 C C . CYS B 1 51 ? 25.369 65.037 61.500 1.00 55.07 75 CYS B C 1
ATOM 1653 O O . CYS B 1 51 ? 24.830 65.159 60.401 1.00 63.39 75 CYS B O 1
ATOM 1656 N N . GLY B 1 52 ? 26.236 65.911 61.983 1.00 48.15 76 GLY B N 1
ATOM 1657 C CA . GLY B 1 52 ? 26.558 67.109 61.235 1.00 67.44 76 GLY B CA 1
ATOM 1658 C C . GLY B 1 52 ? 28.044 67.374 61.184 1.00 73.92 76 GLY B C 1
ATOM 1659 O O . GLY B 1 52 ? 28.807 66.883 62.018 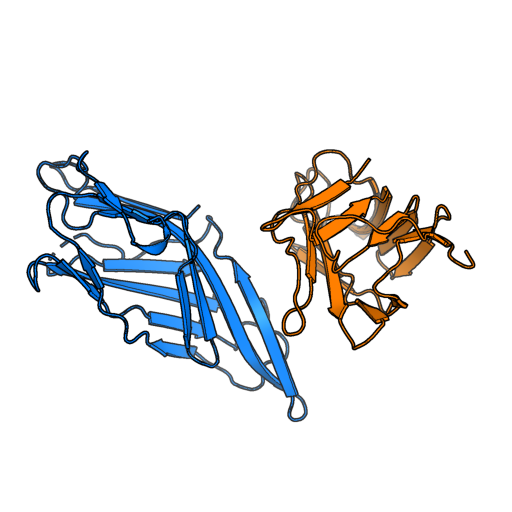1.00 76.36 76 GLY B O 1
ATOM 1660 N N . ASP B 1 53 ? 28.457 68.152 60.194 1.00 69.61 77 ASP B N 1
ATOM 1661 C CA . ASP B 1 53 ? 29.851 68.528 60.064 1.00 68.84 77 ASP B CA 1
ATOM 1662 C C . ASP B 1 53 ? 29.956 70.039 60.206 1.00 66.83 77 ASP B C 1
ATOM 1663 O O . ASP B 1 53 ? 29.046 70.688 60.726 1.00 64.93 77 ASP B O 1
ATOM 1668 N N . ASP B 1 54 ? 31.065 70.601 59.748 1.00 67.41 78 ASP B N 1
ATOM 1669 C CA . ASP B 1 54 ? 31.266 72.035 59.855 1.00 77.92 78 ASP B CA 1
ATOM 1670 C C . ASP B 1 54 ? 30.326 72.785 58.904 1.00 73.17 78 ASP B C 1
ATOM 1671 O O . ASP B 1 54 ? 29.924 73.913 59.184 1.00 60.27 78 ASP B O 1
ATOM 1676 N N . ARG B 1 55 ? 29.951 72.135 57.804 1.00 65.60 79 ARG B N 1
ATOM 1677 C CA . ARG B 1 55 ? 29.118 72.762 56.778 1.00 66.03 79 ARG B CA 1
ATOM 1678 C C . ARG B 1 55 ? 27.633 72.396 56.877 1.00 65.77 79 ARG B C 1
ATOM 1679 O O . ARG B 1 55 ? 26.788 73.090 56.316 1.00 66.91 79 ARG B O 1
ATOM 1687 N N . ASN B 1 56 ? 27.313 71.311 57.580 1.00 59.44 80 ASN B N 1
ATOM 1688 C CA . ASN B 1 56 ? 25.921 70.881 57.740 1.00 55.38 80 ASN B CA 1
ATOM 1689 C C . ASN B 1 56 ? 25.560 70.799 59.204 1.00 56.40 80 ASN B C 1
ATOM 1690 O O . ASN B 1 56 ? 26.357 70.317 60.009 1.00 59.66 80 ASN B O 1
ATOM 1695 N N . SER B 1 57 ? 24.350 71.220 59.553 1.00 46.18 81 SER B N 1
ATOM 1696 C CA . SER B 1 57 ? 23.917 71.078 60.938 1.00 54.71 81 SER B CA 1
ATOM 1697 C C . SER B 1 57 ? 23.477 69.638 61.199 1.00 49.01 81 SER B C 1
ATOM 1698 O O . SER B 1 57 ? 22.838 69.001 60.354 1.00 46.55 81 SER B O 1
ATOM 1701 N N . ALA B 1 58 ? 23.857 69.124 62.364 1.00 55.14 82 ALA B N 1
ATOM 1702 C CA . ALA B 1 58 ? 23.300 67.880 62.858 1.00 49.57 82 ALA B CA 1
ATOM 1703 C C . ALA B 1 58 ? 21.832 68.112 63.143 1.00 50.18 82 ALA B C 1
ATOM 1704 O O . ALA B 1 58 ? 21.409 69.246 63.346 1.00 49.75 82 ALA B O 1
ATOM 1706 N N . LYS B 1 59 ? 21.043 67.047 63.128 1.00 54.53 83 LYS B N 1
ATOM 1707 C CA . LYS B 1 59 ? 19.617 67.199 63.367 1.00 44.94 83 LYS B CA 1
ATOM 1708 C C . LYS B 1 59 ? 19.021 65.982 64.043 1.00 58.39 83 LYS B C 1
ATOM 1709 O O . LYS B 1 59 ? 19.535 64.873 63.914 1.00 45.77 83 LYS B O 1
ATOM 1715 N N . ILE B 1 60 ? 17.945 66.201 64.789 1.00 46.36 84 ILE B N 1
ATOM 1716 C CA . ILE B 1 60 ? 17.156 65.099 65.297 1.00 50.33 84 ILE B CA 1
ATOM 1717 C C . ILE B 1 60 ? 15.731 65.281 64.836 1.00 39.97 84 ILE B C 1
ATOM 1718 O O . ILE B 1 60 ? 15.178 66.369 64.945 1.00 46.28 84 ILE B O 1
ATOM 1723 N N . MET B 1 61 ? 15.151 64.220 64.293 1.00 44.17 85 MET B N 1
ATOM 1724 C CA . MET B 1 61 ? 13.750 64.221 63.916 1.00 46.71 85 MET B CA 1
ATOM 1725 C C . MET B 1 61 ? 13.104 63.022 64.569 1.00 46.59 85 MET B C 1
ATOM 1726 O O . MET B 1 61 ? 13.587 61.896 64.425 1.00 52.01 85 MET B O 1
ATOM 1731 N N . ILE B 1 62 ? 12.004 63.252 65.269 1.00 36.50 86 ILE B N 1
ATOM 1732 C CA . ILE B 1 62 ? 11.353 62.184 66.006 1.00 50.98 86 ILE B CA 1
ATOM 1733 C C . ILE B 1 62 ? 9.951 61.989 65.495 1.00 46.02 86 ILE B C 1
ATOM 1734 O O . ILE B 1 62 ? 9.174 62.933 65.396 1.00 55.06 86 ILE B O 1
ATOM 1739 N N . GLN B 1 63 ? 9.620 60.753 65.233 1.00 45.27 87 GLN B N 1
ATOM 1740 C CA . GLN B 1 63 ? 8.300 60.445 64.800 1.00 53.94 87 GLN B CA 1
ATOM 1741 C C . GLN B 1 63 ? 7.606 59.552 65.776 1.00 55.31 87 GLN B C 1
ATOM 1742 O O . GLN B 1 63 ? 8.065 58.505 66.110 1.00 46.69 87 GLN B O 1
ATOM 1748 N N . PHE B 1 64 ? 6.460 59.969 66.209 1.00 50.31 88 PHE B N 1
ATOM 1749 C CA . PHE B 1 64 ? 5.683 59.123 67.097 1.00 62.27 88 PHE B CA 1
ATOM 1750 C C . PHE B 1 64 ? 4.918 58.149 66.204 1.00 78.00 88 PHE B C 1
ATOM 1751 O O . PHE B 1 64 ? 4.696 58.442 65.029 1.00 93.12 88 PHE B O 1
ATOM 1759 N N . GLY B 1 65 ? 4.582 56.974 66.733 1.00 79.40 89 GLY B N 1
ATOM 1760 C CA . GLY B 1 65 ? 3.868 55.958 65.975 1.00 91.73 89 GLY B CA 1
ATOM 1761 C C . GLY B 1 65 ? 2.683 56.514 65.209 1.00 87.57 89 GLY B C 1
ATOM 1762 O O . GLY B 1 65 ? 2.382 56.071 64.101 1.00 96.14 89 GLY B O 1
ATOM 1763 N N . PHE B 1 66 ? 2.025 57.507 65.798 1.00 81.33 90 PHE B N 1
ATOM 1764 C CA . PHE B 1 66 ? 0.862 58.129 65.186 1.00 86.45 90 PHE B CA 1
ATOM 1765 C C . PHE B 1 66 ? 1.205 59.519 64.662 1.00 83.21 90 PHE B C 1
ATOM 1766 O O . PHE B 1 66 ? 2.338 59.768 64.251 1.00 83.92 90 PHE B O 1
ATOM 1774 N N . ALA B 1 67 ? 0.230 60.417 64.665 1.00 75.71 91 ALA B N 1
ATOM 1775 C CA . ALA B 1 67 ? 0.334 61.644 63.889 1.00 55.01 91 ALA B CA 1
ATOM 1776 C C . ALA B 1 67 ? 1.050 62.805 64.594 1.00 77.80 91 ALA B C 1
ATOM 1777 O O . ALA B 1 67 ? 0.522 63.920 64.671 1.00 62.52 91 ALA B O 1
ATOM 1779 N N . VAL B 1 68 ? 2.233 62.540 65.139 1.00 67.02 92 VAL B N 1
ATOM 1780 C CA . VAL B 1 68 ? 2.971 63.566 65.869 1.00 50.48 92 VAL B CA 1
ATOM 1781 C C . VAL B 1 68 ? 4.454 63.484 65.510 1.00 50.76 92 VAL B C 1
ATOM 1782 O O . VAL B 1 68 ? 5.054 62.414 65.601 1.00 58.64 92 VAL B O 1
ATOM 1786 N N . SER B 1 69 ? 5.042 64.603 65.092 1.00 44.60 93 SER B N 1
ATOM 1787 C CA . SER B 1 69 ? 6.480 64.647 64.823 1.00 45.81 93 SER B CA 1
ATOM 1788 C C . SER B 1 69 ? 7.164 65.849 65.483 1.00 43.69 93 SER B C 1
ATOM 1789 O O . SER B 1 69 ? 6.514 66.842 65.801 1.00 44.37 93 SER B O 1
ATOM 1792 N N . TRP B 1 70 ? 8.479 65.748 65.670 1.00 38.97 94 TRP B N 1
ATOM 1793 C CA . TRP B 1 70 ? 9.251 66.737 66.414 1.00 43.59 94 TRP B CA 1
ATOM 1794 C C . TRP B 1 70 ? 10.662 66.772 65.853 1.00 43.35 94 TRP B C 1
ATOM 1795 O O . TRP B 1 70 ? 11.170 65.738 65.415 1.00 39.82 94 TRP B O 1
ATOM 1806 N N . ALA B 1 71 ? 11.272 67.955 65.809 1.00 40.31 95 ALA B N 1
ATOM 1807 C CA . ALA B 1 71 ? 12.614 68.083 65.245 1.00 43.12 95 ALA B CA 1
ATOM 1808 C C . ALA B 1 71 ? 13.441 69.173 65.920 1.00 41.87 95 ALA B C 1
ATOM 1809 O O . ALA B 1 71 ? 12.903 70.088 66.551 1.00 43.43 95 ALA B O 1
ATOM 1811 N N . VAL B 1 72 ? 14.758 69.070 65.783 1.00 40.68 96 VAL B N 1
ATOM 1812 C CA . VAL B 1 72 ? 15.648 70.074 66.342 1.00 44.50 96 VAL B CA 1
ATOM 1813 C C . VAL B 1 72 ? 16.948 70.112 65.540 1.00 43.62 96 VAL B C 1
ATOM 1814 O O . VAL B 1 72 ? 17.399 69.080 65.040 1.00 48.16 96 VAL B O 1
ATOM 1818 N N . ASN B 1 73 ? 17.540 71.297 65.400 1.00 43.23 97 ASN B N 1
ATOM 1819 C CA . ASN B 1 73 ? 18.818 71.432 64.705 1.00 38.75 97 ASN B CA 1
ATOM 1820 C C . ASN B 1 73 ? 19.935 71.788 65.662 1.00 38.39 97 ASN B C 1
ATOM 1821 O O . ASN B 1 73 ? 19.725 72.511 66.635 1.00 53.58 97 ASN B O 1
ATOM 1826 N N . PHE B 1 74 ? 21.133 71.316 65.360 1.00 38.28 98 PHE B N 1
ATOM 1827 C CA . PHE B 1 74 ? 22.312 71.723 66.097 1.00 40.57 98 PHE B CA 1
ATOM 1828 C C . PHE B 1 74 ? 23.297 72.291 65.102 1.00 55.86 98 PHE B C 1
ATOM 1829 O O . PHE B 1 74 ? 23.731 71.593 64.188 1.00 50.50 98 PHE B O 1
ATOM 1837 N N . THR B 1 75 ? 23.635 73.563 65.267 1.00 49.15 99 THR B N 1
ATOM 1838 C CA . THR B 1 75 ? 24.485 74.234 64.295 1.00 46.16 99 THR B CA 1
ATOM 1839 C C . THR B 1 75 ? 25.838 74.622 64.896 1.00 55.82 99 THR B C 1
ATOM 1840 O O . THR B 1 75 ? 25.915 75.369 65.879 1.00 53.41 99 THR B O 1
ATOM 1844 N N . LYS B 1 76 ? 26.896 74.092 64.286 1.00 52.02 100 LYS B N 1
ATOM 1845 C CA . LYS B 1 76 ? 28.260 74.175 64.800 1.00 47.10 100 LYS B CA 1
ATOM 1846 C C . LYS B 1 76 ? 28.933 75.511 64.497 1.00 61.44 100 LYS B C 1
ATOM 1847 O O . LYS B 1 76 ? 28.887 75.979 63.363 1.00 53.42 100 LYS B O 1
ATOM 1853 N N . GLU B 1 77 ? 29.563 76.114 65.507 1.00 56.68 101 GLU B N 1
ATOM 1854 C CA . GLU B 1 77 ? 30.378 77.309 65.294 1.00 56.60 101 GLU B CA 1
ATOM 1855 C C . GLU B 1 77 ? 31.841 76.868 65.507 1.00 67.39 101 GLU B C 1
ATOM 1856 O O . GLU B 1 77 ? 32.153 75.708 65.251 1.00 70.66 101 GLU B O 1
ATOM 1862 N N . ALA B 1 78 ? 32.731 77.717 66.019 1.00 65.65 102 ALA B N 1
ATOM 1863 C CA . ALA B 1 78 ? 34.128 77.274 66.171 1.00 65.12 102 ALA B CA 1
ATOM 1864 C C . ALA B 1 78 ? 34.507 76.743 67.545 1.00 72.68 102 ALA B C 1
ATOM 1865 O O . ALA B 1 78 ? 35.620 76.249 67.756 1.00 61.69 102 ALA B O 1
ATOM 1867 N N . SER B 1 79 ? 33.568 76.803 68.467 1.00 65.02 103 SER B N 1
ATOM 1868 C CA . SER B 1 79 ? 33.755 76.227 69.784 1.00 61.54 103 SER B CA 1
ATOM 1869 C C . SER B 1 79 ? 32.436 75.679 70.243 1.00 66.93 103 SER B C 1
ATOM 1870 O O . SER B 1 79 ? 32.337 74.582 70.768 1.00 85.71 103 SER B O 1
ATOM 1873 N N . HIS B 1 80 ? 31.418 76.502 70.091 1.00 59.93 104 HIS B N 1
ATOM 1874 C CA . HIS B 1 80 ? 30.121 76.183 70.618 1.00 47.33 104 HIS B CA 1
ATOM 1875 C C . HIS B 1 80 ? 29.282 75.575 69.489 1.00 51.99 104 HIS B C 1
ATOM 1876 O O . HIS B 1 80 ? 29.724 75.482 68.345 1.00 45.22 104 HIS B O 1
ATOM 1883 N N . TYR B 1 81 ? 28.066 75.177 69.824 1.00 44.91 105 TYR B N 1
ATOM 1884 C CA . TYR B 1 81 ? 27.034 74.904 68.841 1.00 39.84 105 TYR B CA 1
ATOM 1885 C C . TYR B 1 81 ? 25.706 75.345 69.429 1.00 43.98 105 TYR B C 1
ATOM 1886 O O . TYR B 1 81 ? 25.534 75.366 70.645 1.00 50.03 105 TYR B O 1
ATOM 1895 N N . SER B 1 82 ? 24.794 75.763 68.562 1.00 40.46 106 SER B N 1
ATOM 1896 C CA . SER B 1 82 ? 23.507 76.274 69.001 1.00 49.79 106 SER B CA 1
ATOM 1897 C C . SER B 1 82 ? 22.428 75.206 68.852 1.00 43.45 106 SER B C 1
ATOM 1898 O O . SER B 1 82 ? 22.437 74.438 67.891 1.00 45.76 106 SER B O 1
ATOM 1901 N N . ILE B 1 83 ? 21.506 75.174 69.810 1.00 50.18 107 ILE B N 1
ATOM 1902 C CA . ILE B 1 83 ? 20.310 74.341 69.736 1.00 50.01 107 ILE B CA 1
ATOM 1903 C C . ILE B 1 83 ? 19.155 75.227 69.316 1.00 51.49 107 ILE B C 1
ATOM 1904 O O . ILE B 1 83 ? 18.785 76.161 70.035 1.00 49.44 107 ILE B O 1
ATOM 1909 N N . HIS B 1 84 ? 18.576 74.927 68.160 1.00 34.78 108 HIS B N 1
ATOM 1910 C CA . HIS B 1 84 ? 17.767 75.903 67.456 1.00 58.18 108 HIS B CA 1
ATOM 1911 C C . HIS B 1 84 ? 16.624 75.213 66.752 1.00 53.62 108 HIS B C 1
ATOM 1912 O O . HIS B 1 84 ? 16.656 74.004 66.555 1.00 48.44 108 HIS B O 1
ATOM 1919 N N . ASP B 1 85 ? 15.626 75.998 66.366 1.00 53.10 109 ASP B N 1
ATOM 1920 C CA . ASP B 1 85 ? 14.574 75.537 65.478 1.00 47.57 109 ASP B CA 1
ATOM 1921 C C . ASP B 1 85 ? 13.892 74.251 65.978 1.00 57.22 109 ASP B C 1
ATOM 1922 O O . ASP B 1 85 ? 13.698 73.286 65.241 1.00 46.64 109 ASP B O 1
ATOM 1927 N N . ILE B 1 86 ? 13.536 74.260 67.256 1.00 49.56 110 ILE B N 1
ATOM 1928 C CA . ILE B 1 86 ? 12.763 73.185 67.852 1.00 45.71 110 ILE B CA 1
ATOM 1929 C C . ILE B 1 86 ? 11.331 73.317 67.363 1.00 45.21 110 ILE B C 1
ATOM 1930 O O . ILE B 1 86 ? 10.698 74.351 67.554 1.00 50.65 110 ILE B O 1
ATOM 1935 N N . VAL B 1 87 ? 10.830 72.279 66.707 1.00 37.55 111 VAL B N 1
ATOM 1936 C CA . VAL B 1 87 ? 9.511 72.337 66.101 1.00 43.06 111 VAL B CA 1
ATOM 1937 C C . VAL B 1 87 ? 8.670 71.099 66.410 1.00 49.57 111 VAL B C 1
ATOM 1938 O O . VAL B 1 87 ? 9.162 69.974 66.369 1.00 44.06 111 VAL B O 1
ATOM 1942 N N . LEU B 1 88 ? 7.402 71.326 66.739 1.00 50.88 112 LEU B N 1
ATOM 1943 C CA . LEU B 1 88 ? 6.444 70.253 66.945 1.00 44.28 112 LEU B CA 1
ATOM 1944 C C . LEU B 1 88 ? 5.380 70.293 65.862 1.00 49.15 112 LEU B C 1
ATOM 1945 O O . LEU B 1 88 ? 4.806 71.344 65.586 1.00 52.11 112 LEU B O 1
ATOM 1950 N N . SER B 1 89 ? 5.120 69.151 65.242 1.00 42.83 113 SER B N 1
ATOM 1951 C CA . SER B 1 89 ? 4.046 69.051 64.270 1.00 43.43 113 SER B CA 1
ATOM 1952 C C . SER B 1 89 ? 3.049 67.990 64.696 1.00 48.76 113 SER B C 1
ATOM 1953 O O . SER B 1 89 ? 3.423 66.863 65.026 1.00 51.14 113 SER B O 1
ATOM 1956 N N . TYR B 1 90 ? 1.777 68.358 64.727 1.00 50.53 114 TYR B N 1
ATOM 1957 C CA . TYR B 1 90 ? 0.752 67.389 65.074 1.00 46.29 114 TYR B CA 1
ATOM 1958 C C . TYR B 1 90 ? -0.398 67.421 64.078 1.00 58.73 114 TYR B C 1
ATOM 1959 O O . TYR B 1 90 ? -0.789 68.476 63.578 1.00 53.03 114 TYR B O 1
ATOM 1968 N N . ASN B 1 91 ? -0.925 66.239 63.795 1.00 53.08 115 ASN B N 1
ATOM 1969 C CA . ASN B 1 91 ? -1.925 66.042 62.757 1.00 58.66 115 ASN B CA 1
ATOM 1970 C C . ASN B 1 91 ? -3.265 65.656 63.381 1.00 58.33 115 ASN B C 1
ATOM 1971 O O . ASN B 1 91 ? -3.418 64.562 63.927 1.00 59.51 115 ASN B O 1
ATOM 1976 N N . THR B 1 92 ? -4.230 66.569 63.309 1.00 48.75 116 THR B N 1
ATOM 1977 C CA . THR B 1 92 ? -5.522 66.362 63.956 1.00 57.50 116 THR B CA 1
ATOM 1978 C C . THR B 1 92 ? -6.470 65.497 63.134 1.00 54.39 116 THR B C 1
ATOM 1979 O O . THR B 1 92 ? -7.585 65.209 63.569 1.00 65.41 116 THR B O 1
ATOM 1983 N N . SER B 1 93 ? -6.036 65.075 61.950 1.00 57.58 117 SER B N 1
ATOM 1984 C CA . SER B 1 93 ? -6.845 64.163 61.146 1.00 64.39 117 SER B CA 1
ATOM 1985 C C . SER B 1 93 ? -6.730 62.741 61.695 1.00 62.72 117 SER B C 1
ATOM 1986 O O . SER B 1 93 ? -7.361 61.814 61.187 1.00 67.54 117 SER B O 1
ATOM 1989 N N . ASP B 1 94 ? -5.933 62.592 62.751 1.00 62.27 118 ASP B N 1
ATOM 1990 C CA . ASP B 1 94 ? -5.776 61.327 63.466 1.00 55.13 118 ASP B CA 1
ATOM 1991 C C . ASP B 1 94 ? -6.751 61.256 64.630 1.00 60.30 118 ASP B C 1
ATOM 1992 O O . ASP B 1 94 ? -6.482 61.797 65.705 1.00 68.64 118 ASP B O 1
ATOM 1997 N N . SER B 1 95 ? -7.864 60.561 64.430 1.00 54.45 119 SER B N 1
ATOM 1998 C CA . SER B 1 95 ? -8.871 60.437 65.478 1.00 54.30 119 SER B CA 1
ATOM 1999 C C . SER B 1 95 ? -8.376 59.668 66.706 1.00 62.14 119 SER B C 1
ATOM 2000 O O . SER B 1 95 ? -8.921 59.829 67.798 1.00 61.83 119 SER B O 1
ATOM 2003 N N . THR B 1 96 ? -7.346 58.840 66.535 1.00 65.01 120 THR B N 1
ATOM 2004 C CA . THR B 1 96 ? -6.853 58.003 67.636 1.00 77.02 120 THR B CA 1
ATOM 2005 C C . THR B 1 96 ? -6.233 58.858 68.740 1.00 63.99 120 THR B C 1
ATOM 2006 O O . THR B 1 96 ? -6.173 58.444 69.896 1.00 77.94 120 THR B O 1
ATOM 2010 N N . VAL B 1 97 ? -5.766 60.047 68.378 1.00 63.27 121 VAL B N 1
ATOM 2011 C CA . VAL B 1 97 ? -5.108 60.922 69.340 1.00 63.87 121 VAL B CA 1
ATOM 2012 C C . VAL B 1 97 ? -5.865 62.232 69.500 1.00 59.28 121 VAL B C 1
ATOM 2013 O O . VAL B 1 97 ? -5.871 62.831 70.580 1.00 60.04 121 VAL B O 1
ATOM 2017 N N . PHE B 1 98 ? -6.542 62.656 68.441 1.00 52.22 122 PHE B N 1
ATOM 2018 C CA . PHE B 1 98 ? -7.332 63.878 68.501 1.00 56.67 122 PHE B CA 1
ATOM 2019 C C . PHE B 1 98 ? -8.804 63.637 68.185 1.00 62.30 122 PHE B C 1
ATOM 2020 O O . PHE B 1 98 ? -9.298 64.091 67.155 1.00 57.06 122 PHE B O 1
ATOM 2028 N N . PRO B 1 99 ? -9.520 62.947 69.086 1.00 67.22 123 PRO B N 1
ATOM 2029 C CA . PRO B 1 99 ? -10.930 62.677 68.799 1.00 66.52 123 PRO B CA 1
ATOM 2030 C C . PRO B 1 99 ? -11.799 63.929 68.885 1.00 60.69 123 PRO B C 1
ATOM 2031 O O . PRO B 1 99 ? -11.696 64.705 69.837 1.00 61.47 123 PRO B O 1
ATOM 2035 N N . GLY B 1 100 ? -12.637 64.115 67.871 1.00 53.60 124 GLY B N 1
ATOM 2036 C CA . GLY B 1 100 ? -13.585 65.210 67.828 1.00 66.73 124 GLY B CA 1
ATOM 2037 C C . GLY B 1 100 ? -13.023 66.513 67.291 1.00 51.12 124 GLY B C 1
ATOM 2038 O O . GLY B 1 100 ? -13.692 67.535 67.349 1.00 61.36 124 GLY B O 1
ATOM 2039 N N . ALA B 1 101 ? -11.814 66.472 66.743 1.00 49.27 125 ALA B N 1
ATOM 2040 C CA . ALA B 1 101 ? -11.160 67.669 66.212 1.00 56.59 125 ALA B CA 1
ATOM 2041 C C . ALA B 1 101 ? -11.862 68.248 64.977 1.00 65.01 125 ALA B C 1
ATOM 2042 O O . ALA B 1 101 ? -12.319 67.504 64.112 1.00 60.28 125 ALA B O 1
ATOM 2044 N N . VAL B 1 102 ? -11.942 69.576 64.900 1.00 59.95 126 VAL B N 1
ATOM 2045 C CA . VAL B 1 102 ? -12.508 70.250 63.730 1.00 58.47 126 VAL B CA 1
ATOM 2046 C C . VAL B 1 102 ? -11.499 70.381 62.611 1.00 58.84 126 VAL B C 1
ATOM 2047 O O . VAL B 1 102 ? -11.784 70.069 61.456 1.00 74.52 126 VAL B O 1
ATOM 2051 N N . ALA B 1 103 ? -10.312 70.853 62.968 1.00 67.16 127 ALA B N 1
ATOM 2052 C CA . ALA B 1 103 ? -9.297 71.176 61.980 1.00 57.81 127 ALA B CA 1
ATOM 2053 C C . ALA B 1 103 ? -8.579 69.957 61.428 1.00 64.36 127 ALA B C 1
ATOM 2054 O O . ALA B 1 103 ? -8.328 68.986 62.140 1.00 64.88 127 ALA B O 1
ATOM 2056 N N . LYS B 1 104 ? -8.296 70.014 60.132 1.00 69.95 128 LYS B N 1
ATOM 2057 C CA . LYS B 1 104 ? -7.477 69.032 59.444 1.00 68.92 128 LYS B CA 1
ATOM 2058 C C . LYS B 1 104 ? -6.409 69.810 58.676 1.00 83.55 128 LYS B C 1
ATOM 2059 O O . LYS B 1 104 ? -6.690 70.906 58.190 1.00 94.03 128 LYS B O 1
ATOM 2065 N N . GLY B 1 105 ? -5.196 69.276 58.561 1.00 80.63 129 GLY B N 1
ATOM 2066 C CA . GLY B 1 105 ? -4.780 68.068 59.245 1.00 61.41 129 GLY B CA 1
ATOM 2067 C C . GLY B 1 105 ? -3.570 68.390 60.103 1.00 62.54 129 GLY B C 1
ATOM 2068 O O . GLY B 1 105 ? -3.638 68.314 61.327 1.00 59.38 129 GLY B O 1
ATOM 2069 N N . VAL B 1 106 ? -2.468 68.776 59.464 1.00 45.39 130 VAL B N 1
ATOM 2070 C CA . VAL B 1 106 ? -1.222 69.042 60.183 1.00 50.69 130 VAL B CA 1
ATOM 2071 C C . VAL B 1 106 ? -1.121 70.475 60.684 1.00 61.80 130 VAL B C 1
ATOM 2072 O O . VAL B 1 106 ? -1.356 71.424 59.935 1.00 66.82 130 VAL B O 1
ATOM 2076 N N . HIS B 1 107 ? -0.759 70.621 61.956 1.00 53.64 131 HIS B N 1
ATOM 2077 C CA . HIS B 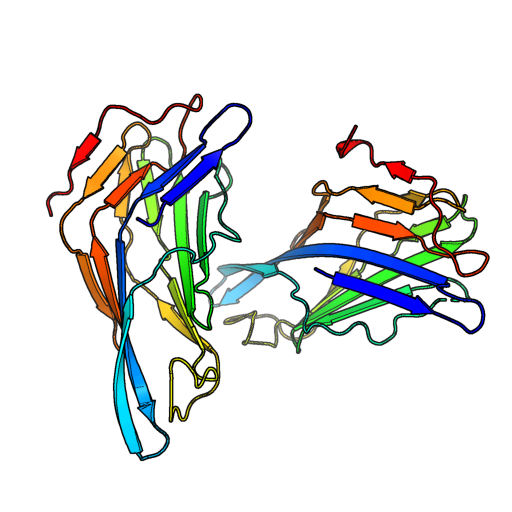1 107 ? -0.461 71.923 62.537 1.00 51.41 131 HIS B CA 1
ATOM 2078 C C . HIS B 1 107 ? 0.979 71.943 63.038 1.00 61.26 131 HIS B C 1
ATOM 2079 O O . HIS B 1 107 ? 1.501 70.919 63.484 1.00 50.99 131 HIS B O 1
ATOM 2086 N N . THR B 1 108 ? 1.622 73.102 62.956 1.00 49.42 132 THR B N 1
ATOM 2087 C CA . THR B 1 108 ? 3.032 73.203 63.316 1.00 45.06 132 THR B CA 1
ATOM 2088 C C . THR B 1 108 ? 3.286 74.327 64.318 1.00 52.66 132 THR B C 1
ATOM 2089 O O . THR B 1 108 ? 2.842 75.456 64.122 1.00 56.70 132 THR B O 1
ATOM 2093 N N . VAL B 1 109 ? 3.994 73.997 65.398 1.00 52.02 133 VAL B N 1
ATOM 2094 C CA . VAL B 1 109 ? 4.315 74.960 66.449 1.00 50.28 133 VAL B CA 1
ATOM 2095 C C . VAL B 1 109 ? 5.813 75.249 66.523 1.00 58.55 133 VAL B C 1
ATOM 2096 O O . VAL B 1 109 ? 6.633 74.333 66.492 1.00 51.51 133 VAL B O 1
ATOM 2100 N N . LYS B 1 110 ? 6.163 76.529 66.629 1.00 66.72 134 LYS B N 1
ATOM 2101 C CA . LYS B 1 110 ? 7.562 76.949 66.691 1.00 61.99 134 LYS B CA 1
ATOM 2102 C C . LYS B 1 110 ? 7.988 77.316 68.107 1.00 51.27 134 LYS B C 1
ATOM 2103 O O . LYS B 1 110 ? 7.196 77.841 68.894 1.00 55.85 134 LYS B O 1
ATOM 2109 N N . ASN B 1 111 ? 9.239 76.994 68.428 1.00 53.88 135 ASN B N 1
ATOM 2110 C CA . ASN B 1 111 ? 9.850 77.332 69.710 1.00 48.23 135 ASN B CA 1
ATOM 2111 C C . ASN B 1 111 ? 10.904 78.428 69.514 1.00 51.68 135 ASN B C 1
ATOM 2112 O O . ASN B 1 111 ? 11.832 78.263 68.729 1.00 53.31 135 ASN B O 1
ATOM 2117 N N . PRO B 1 112 ? 10.772 79.550 70.237 1.00 58.76 136 PRO B N 1
ATOM 2118 C CA . PRO B 1 112 ? 11.707 80.669 70.056 1.00 56.65 136 PRO B CA 1
ATOM 2119 C C . PRO B 1 112 ? 13.107 80.390 70.603 1.00 62.34 136 PRO B C 1
ATOM 2120 O O . PRO B 1 112 ? 14.029 81.169 70.357 1.00 49.11 136 PRO B O 1
ATOM 2124 N N . GLU B 1 113 ? 13.262 79.279 71.315 1.00 52.79 137 GLU B N 1
ATOM 2125 C CA . GLU B 1 113 ? 14.527 78.938 71.965 1.00 54.05 137 GLU B CA 1
ATOM 2126 C C . GLU B 1 113 ? 15.723 78.896 71.025 1.00 55.57 137 GLU B C 1
ATOM 2127 O O . GLU B 1 113 ? 15.643 78.363 69.920 1.00 50.03 137 GLU B O 1
ATOM 2133 N N . ASN B 1 114 ? 16.819 79.498 71.471 1.00 53.89 138 ASN B N 1
ATOM 2134 C CA . ASN B 1 114 ? 18.108 79.353 70.817 1.00 53.85 138 ASN B CA 1
ATOM 2135 C C . ASN B 1 114 ? 19.201 79.290 71.885 1.00 51.98 138 ASN B C 1
ATOM 2136 O O . ASN B 1 114 ? 19.598 80.318 72.425 1.00 50.90 138 ASN B O 1
ATOM 2141 N N . PHE B 1 115 ? 19.664 78.089 72.211 1.00 52.11 139 PHE B N 1
ATOM 2142 C CA . PHE B 1 115 ? 20.611 77.927 73.308 1.00 56.60 139 PHE B CA 1
ATOM 2143 C C . PHE B 1 115 ? 22.014 77.600 72.788 1.00 48.71 139 PHE B C 1
ATOM 2144 O O . PHE B 1 115 ? 22.158 76.927 71.774 1.00 54.28 139 PHE B O 1
ATOM 2152 N N . LYS B 1 116 ? 23.042 78.050 73.505 1.00 45.24 140 LYS B N 1
ATOM 2153 C CA . LYS B 1 116 ? 24.437 77.895 73.075 1.00 46.75 140 LYS B CA 1
ATOM 2154 C C . LYS B 1 116 ? 25.133 76.856 73.963 1.00 48.84 140 LYS B C 1
ATOM 2155 O O . LYS B 1 116 ? 25.060 76.944 75.187 1.00 46.32 140 LYS B O 1
ATOM 2161 N N . VAL B 1 117 ? 25.812 75.889 73.356 1.00 48.76 141 VAL B N 1
ATOM 2162 C CA . VAL B 1 117 ? 26.511 74.840 74.102 1.00 44.07 141 VAL B CA 1
ATOM 2163 C C . VAL B 1 117 ? 27.891 74.555 73.496 1.00 42.83 141 VAL B C 1
ATOM 2164 O O . VAL B 1 117 ? 28.029 74.530 72.276 1.00 57.66 141 VAL B O 1
ATOM 2168 N N . PRO B 1 118 ? 28.921 74.382 74.344 1.00 44.11 142 PRO B N 1
ATOM 2169 C CA . PRO B 1 118 ? 30.275 74.008 73.903 1.00 48.47 142 PRO B CA 1
ATOM 2170 C C . PRO B 1 118 ? 30.326 72.676 73.146 1.00 57.08 142 PRO B C 1
ATOM 2171 O O . PRO B 1 118 ? 29.452 71.824 73.330 1.00 54.32 142 PRO B O 1
ATOM 2175 N N . LEU B 1 119 ? 31.370 72.492 72.341 1.00 55.13 143 LEU B N 1
ATOM 2176 C CA . LEU B 1 119 ? 31.566 71.271 71.548 1.00 63.02 143 LEU B CA 1
ATOM 2177 C C . LEU B 1 119 ? 32.127 70.041 72.283 1.00 73.86 143 LEU B C 1
ATOM 2178 O O . LEU B 1 119 ? 31.676 68.913 72.055 1.00 65.92 143 LEU B O 1
ATOM 2183 N N . ASP B 1 120 ? 33.110 70.255 73.153 1.00 52.60 144 ASP B N 1
ATOM 2184 C CA . ASP B 1 120 ? 33.782 69.138 73.822 1.00 68.10 144 ASP B CA 1
ATOM 2185 C C . ASP B 1 120 ? 33.208 68.704 75.165 1.00 55.41 144 ASP B C 1
ATOM 2186 O O . ASP B 1 120 ? 33.925 68.129 75.979 1.00 65.86 144 ASP B O 1
ATOM 2191 N N . VAL B 1 121 ? 31.936 68.988 75.414 1.00 54.00 145 VAL B N 1
ATOM 2192 C CA . VAL B 1 121 ? 31.319 68.564 76.667 1.00 62.08 145 VAL B CA 1
ATOM 2193 C C . VAL B 1 121 ? 29.981 67.890 76.429 1.00 46.86 145 VAL B C 1
ATOM 2194 O O . VAL B 1 121 ? 29.391 68.013 75.357 1.00 62.08 145 VAL B O 1
ATOM 2198 N N . ILE B 1 122 ? 29.500 67.173 77.435 1.00 51.98 146 ILE B N 1
ATOM 2199 C CA . ILE B 1 122 ? 28.154 66.642 77.368 1.00 56.50 146 ILE B CA 1
ATOM 2200 C C . ILE B 1 122 ? 27.279 67.514 78.259 1.00 50.66 146 ILE B C 1
ATOM 2201 O O . ILE B 1 122 ? 27.583 67.757 79.428 1.00 54.27 146 ILE B O 1
ATOM 2206 N N . PHE B 1 123 ? 26.207 68.025 77.669 1.00 51.80 147 PHE B N 1
ATOM 2207 C CA . PHE B 1 123 ? 25.300 68.919 78.363 1.00 50.19 147 PHE B CA 1
ATOM 2208 C C . PHE B 1 123 ? 24.279 68.132 79.171 1.00 63.28 147 PHE B C 1
ATOM 2209 O O . PHE B 1 123 ? 23.638 67.213 78.646 1.00 49.77 147 PHE B O 1
ATOM 2217 N N . LYS B 1 124 ? 24.126 68.505 80.441 1.00 54.49 148 LYS B N 1
ATOM 2218 C CA . LYS B 1 124 ? 23.246 67.785 81.364 1.00 47.03 148 LYS B CA 1
ATOM 2219 C C . LYS B 1 124 ? 22.204 68.674 81.995 1.00 52.17 148 LYS B C 1
ATOM 2220 O O . LYS B 1 124 ? 22.524 69.725 82.539 1.00 46.00 148 LYS B O 1
ATOM 2226 N N . CYS B 1 125 ? 20.960 68.214 81.980 1.00 41.61 149 CYS B N 1
ATOM 2227 C CA . CYS B 1 125 ? 19.890 68.970 82.593 1.00 46.91 149 CYS B CA 1
ATOM 2228 C C . CYS B 1 125 ? 18.724 68.079 82.977 1.00 44.89 149 CYS B C 1
ATOM 2229 O O . CYS B 1 125 ? 17.851 67.791 82.158 1.00 39.56 149 CYS B O 1
ATOM 2232 N N . ASN B 1 126 ? 18.735 67.629 84.227 1.00 49.10 150 ASN B N 1
ATOM 2233 C CA . ASN B 1 126 ? 17.666 66.806 84.768 1.00 39.00 150 ASN B CA 1
ATOM 2234 C C . ASN B 1 126 ? 16.348 67.543 84.973 1.00 51.00 150 ASN B C 1
ATOM 2235 O O . ASN B 1 126 ? 15.277 66.939 84.876 1.00 37.53 150 ASN B O 1
ATOM 2240 N N . SER B 1 127 ? 16.429 68.857 85.183 1.00 42.98 151 SER B N 1
ATOM 2241 C CA . SER B 1 127 ? 15.250 69.673 85.475 1.00 42.14 151 SER B CA 1
ATOM 2242 C C . SER B 1 127 ? 14.239 69.693 84.343 1.00 45.11 151 SER B C 1
ATOM 2243 O O . SER B 1 127 ? 14.592 69.542 83.172 1.00 45.12 151 SER B O 1
ATOM 2246 N N . VAL B 1 128 ? 12.986 69.928 84.700 1.00 38.80 152 VAL B N 1
ATOM 2247 C CA . VAL B 1 128 ? 11.925 70.013 83.720 1.00 38.62 152 VAL B CA 1
ATOM 2248 C C . VAL B 1 128 ? 11.928 71.407 83.087 1.00 50.66 152 VAL B C 1
ATOM 2249 O O . VAL B 1 128 ? 11.687 72.411 83.761 1.00 51.25 152 VAL B O 1
ATOM 2253 N N . LEU B 1 129 ? 12.240 71.467 81.798 1.00 33.54 153 LEU B N 1
ATOM 2254 C CA . LEU B 1 129 ? 12.173 72.727 81.072 1.00 40.38 153 LEU B CA 1
ATOM 2255 C C . LEU B 1 129 ? 10.801 72.854 80.430 1.00 53.74 153 LEU B C 1
ATOM 2256 O O . LEU B 1 129 ? 10.393 72.006 79.628 1.00 42.16 153 LEU B O 1
ATOM 2261 N N . THR B 1 130 ? 10.083 73.911 80.790 1.00 41.74 154 THR B N 1
ATOM 2262 C CA . THR B 1 130 ? 8.721 74.084 80.316 1.00 46.16 154 THR B CA 1
ATOM 2263 C C . THR B 1 130 ? 8.599 75.275 79.371 1.00 50.97 154 THR B C 1
ATOM 2264 O O . THR B 1 130 ? 9.069 76.373 79.661 1.00 41.98 154 THR B O 1
ATOM 2268 N N . TYR B 1 131 ? 7.975 75.045 78.224 1.00 48.88 155 TYR B N 1
ATOM 2269 C CA . TYR B 1 131 ? 7.725 76.117 77.278 1.00 45.71 155 TYR B CA 1
ATOM 2270 C C . TYR B 1 131 ? 6.235 76.215 76.999 1.00 50.96 155 TYR B C 1
ATOM 2271 O O . TYR B 1 131 ? 5.638 75.293 76.439 1.00 43.39 155 TYR B O 1
ATOM 2280 N N . ASN B 1 132 ? 5.634 77.318 77.434 1.00 51.98 156 ASN B N 1
ATOM 2281 C CA . ASN B 1 132 ? 4.221 77.574 77.187 1.00 52.91 156 ASN B CA 1
ATOM 2282 C C . ASN B 1 132 ? 4.057 78.259 75.840 1.00 64.35 156 ASN B C 1
ATOM 2283 O O . ASN B 1 132 ? 4.169 79.482 75.732 1.00 62.25 156 ASN B O 1
ATOM 2288 N N . LEU B 1 133 ? 3.807 77.464 74.808 1.00 49.52 157 LEU B N 1
ATOM 2289 C CA . LEU B 1 133 ? 3.663 77.983 73.455 1.00 42.02 157 LEU B CA 1
ATOM 2290 C C . LEU B 1 133 ? 2.286 77.640 72.906 1.00 49.97 157 LEU B C 1
ATOM 2291 O O . LEU B 1 133 ? 2.171 76.763 72.047 1.00 57.99 157 LEU B O 1
ATOM 2296 N N . THR B 1 134 ? 1.256 78.320 73.411 1.00 61.19 158 THR B N 1
ATOM 2297 C CA . THR B 1 134 ? -0.139 78.084 73.021 1.00 61.21 158 THR B CA 1
ATOM 2298 C C . THR B 1 134 ? -0.268 77.852 71.520 1.00 62.70 158 THR B C 1
ATOM 2299 O O . THR B 1 134 ? 0.244 78.642 70.729 1.00 65.04 158 THR B O 1
ATOM 2303 N N . PRO B 1 135 ? -0.963 76.770 71.119 1.00 58.57 159 PRO B N 1
ATOM 2304 C CA . PRO B 1 135 ? -1.744 75.845 71.951 1.00 53.99 159 PRO B CA 1
ATOM 2305 C C . PRO B 1 135 ? -0.983 74.640 72.519 1.00 53.25 159 PRO B C 1
ATOM 2306 O O . PRO B 1 135 ? -1.614 73.636 72.836 1.00 43.79 159 PRO B O 1
ATOM 2310 N N . VAL B 1 136 ? 0.334 74.731 72.648 1.00 47.37 160 VAL B N 1
ATOM 2311 C CA . VAL B 1 136 ? 1.118 73.592 73.109 1.00 47.29 160 VAL B CA 1
ATOM 2312 C C . VAL B 1 136 ? 2.027 73.928 74.288 1.00 52.60 160 VAL B C 1
ATOM 2313 O O . VAL B 1 136 ? 2.766 74.910 74.254 1.00 45.90 160 VAL B O 1
ATOM 2317 N N . VAL B 1 137 ? 1.953 73.124 75.341 1.00 54.00 161 VAL B N 1
ATOM 2318 C CA . VAL B 1 137 ? 2.929 73.222 76.415 1.00 38.05 161 VAL B CA 1
ATOM 2319 C C . VAL B 1 137 ? 3.972 72.139 76.218 1.00 39.12 161 VAL B C 1
ATOM 2320 O O . VAL B 1 137 ? 3.657 70.949 76.223 1.00 37.06 161 VAL B O 1
ATOM 2324 N N . GLN B 1 138 ? 5.213 72.553 76.007 1.00 37.30 162 GLN B N 1
ATOM 2325 C CA . GLN B 1 138 ? 6.293 71.608 75.796 1.00 44.27 162 GLN B CA 1
ATOM 2326 C C . GLN B 1 138 ? 7.111 71.458 77.070 1.00 47.32 162 GLN B C 1
ATOM 2327 O O . GLN B 1 138 ? 7.513 72.452 77.678 1.00 42.99 162 GLN B O 1
ATOM 2333 N N . LYS B 1 139 ? 7.339 70.212 77.472 1.00 41.52 163 LYS B N 1
ATOM 2334 C CA . LYS B 1 139 ? 8.173 69.898 78.625 1.00 36.79 163 LYS B CA 1
ATOM 2335 C C . LYS B 1 139 ? 9.319 68.971 78.240 1.00 44.20 163 LYS B C 1
ATOM 2336 O O . LYS B 1 139 ? 9.120 67.944 77.572 1.00 41.29 163 LYS B O 1
ATOM 2342 N N . TYR B 1 140 ? 10.520 69.350 78.663 1.00 37.62 164 TYR B N 1
ATOM 2343 C CA . TYR B 1 140 ? 11.728 68.579 78.406 1.00 39.15 164 TYR B CA 1
ATOM 2344 C C . TYR B 1 140 ? 12.468 68.335 79.699 1.00 45.09 164 TYR B C 1
ATOM 2345 O O . TYR B 1 140 ? 12.586 69.238 80.520 1.00 38.27 164 TYR B O 1
ATOM 2354 N N . TRP B 1 141 ? 12.968 67.118 79.886 1.00 36.57 165 TRP B N 1
ATOM 2355 C CA . TRP B 1 141 ? 13.754 66.838 81.086 1.00 45.13 165 TRP B CA 1
ATOM 2356 C C . TRP B 1 141 ? 14.647 65.608 80.936 1.00 43.77 165 TRP B C 1
ATOM 2357 O O . TRP B 1 141 ? 14.610 64.938 79.907 1.00 41.33 165 TRP B O 1
ATOM 2368 N N . GLY B 1 142 ? 15.459 65.339 81.959 1.00 46.05 166 GLY B N 1
ATOM 2369 C CA . GLY B 1 142 ? 16.352 64.187 81.978 1.00 39.36 166 GLY B CA 1
ATOM 2370 C C . GLY B 1 142 ? 17.352 64.179 80.838 1.00 45.42 166 GLY B C 1
ATOM 2371 O O . GLY B 1 142 ? 17.653 63.120 80.277 1.00 47.32 166 GLY B O 1
ATOM 2372 N N . ILE B 1 143 ? 17.881 65.358 80.515 1.00 45.32 167 ILE B N 1
ATOM 2373 C CA . ILE B 1 143 ? 18.695 65.555 79.316 1.00 44.91 167 ILE B CA 1
ATOM 2374 C C . ILE B 1 143 ? 20.206 65.322 79.459 1.00 48.40 167 ILE B C 1
ATOM 2375 O O . ILE B 1 143 ? 20.868 65.936 80.287 1.00 49.38 167 ILE B O 1
ATOM 2380 N N . HIS B 1 144 ? 20.733 64.423 78.633 1.00 38.00 168 HIS B N 1
ATOM 2381 C CA . HIS B 1 144 ? 22.173 64.310 78.372 1.00 40.19 168 HIS B CA 1
ATOM 2382 C C . HIS B 1 144 ? 22.404 64.471 76.870 1.0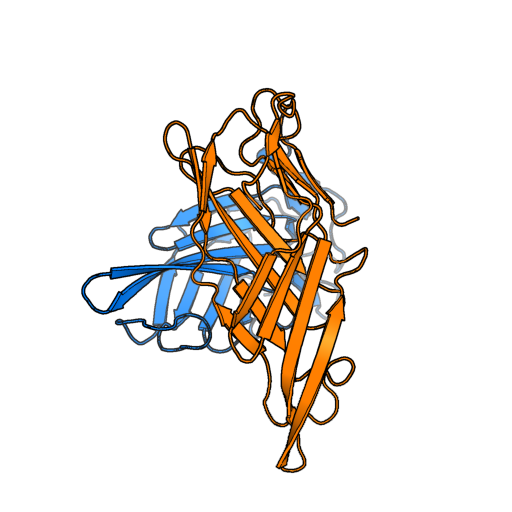0 52.81 168 HIS B C 1
ATOM 2383 O O . HIS B 1 144 ? 21.957 63.642 76.077 1.00 47.12 168 HIS B O 1
ATOM 2390 N N . LEU B 1 145 ? 23.088 65.541 76.476 1.00 46.80 169 LEU B N 1
ATOM 2391 C CA . LEU B 1 145 ? 23.224 65.854 75.057 1.00 43.78 169 LEU B CA 1
ATOM 2392 C C . LEU B 1 145 ? 24.651 66.195 74.636 1.00 48.33 169 LEU B C 1
ATOM 2393 O O . LEU B 1 145 ? 25.350 66.958 75.300 1.00 40.82 169 LEU B O 1
ATOM 2398 N N . GLN B 1 146 ? 25.076 65.613 73.519 1.00 41.80 170 GLN B N 1
ATOM 2399 C CA . GLN B 1 146 ? 26.264 66.087 72.834 1.00 46.88 170 GLN B CA 1
ATOM 2400 C C . GLN B 1 146 ? 26.129 65.907 71.329 1.00 54.77 170 GLN B C 1
ATOM 2401 O O . GLN B 1 146 ? 26.123 64.786 70.816 1.00 50.89 170 GLN B O 1
ATOM 2407 N N . ALA B 1 147 ? 26.050 67.026 70.620 1.00 51.35 171 ALA B N 1
ATOM 2408 C CA . ALA B 1 147 ? 26.112 66.992 69.169 1.00 51.74 171 ALA B CA 1
ATOM 2409 C C . ALA B 1 147 ? 27.575 67.094 68.759 1.00 48.36 171 ALA B C 1
ATOM 2410 O O . ALA B 1 147 ? 28.409 67.586 69.528 1.00 56.15 171 ALA B O 1
ATOM 2412 N N . PHE B 1 148 ? 27.882 66.629 67.556 1.00 49.23 172 PHE B N 1
ATOM 2413 C CA . PHE B 1 148 ? 29.241 66.702 67.026 1.00 60.87 172 PHE B CA 1
ATOM 2414 C C . PHE B 1 148 ? 30.264 66.047 67.940 1.00 62.83 172 PHE B C 1
ATOM 2415 O O . PHE B 1 148 ? 31.143 66.705 68.489 1.00 61.74 172 PHE B O 1
ATOM 2423 N N . VAL B 1 149 ? 30.129 64.738 68.099 1.00 61.30 173 VAL B N 1
ATOM 2424 C CA . VAL B 1 149 ? 31.048 63.959 68.909 1.00 57.70 173 VAL B CA 1
ATOM 2425 C C . VAL B 1 149 ? 32.309 63.655 68.110 1.00 64.04 173 VAL B C 1
ATOM 2426 O O . VAL B 1 149 ? 32.233 63.196 66.973 1.00 69.74 173 VAL B O 1
ATOM 2430 N N . GLN B 1 150 ? 33.467 63.923 68.702 1.00 59.70 174 GLN B N 1
ATOM 2431 C CA . GLN B 1 150 ? 34.734 63.696 68.020 1.00 71.75 174 GLN B CA 1
ATOM 2432 C C . GLN B 1 150 ? 35.391 62.377 68.436 1.00 70.17 174 GLN B C 1
ATOM 2433 O O . GLN B 1 150 ? 35.197 61.906 69.558 1.00 79.57 174 GLN B O 1
ATOM 2439 N N . ASN B 1 151 ? 36.153 61.785 67.517 1.00 80.70 175 ASN B N 1
ATOM 2440 C CA . ASN B 1 151 ? 36.847 60.511 67.744 1.00 75.40 175 ASN B CA 1
ATOM 2441 C C . ASN B 1 151 ? 35.937 59.352 68.144 1.00 78.66 175 ASN B C 1
ATOM 2442 O O . ASN B 1 151 ? 36.408 58.342 68.664 1.00 73.66 175 ASN B O 1
ATOM 2447 N N . GLY B 1 152 ? 34.636 59.498 67.917 1.00 80.96 176 GLY B N 1
ATOM 2448 C CA . GLY B 1 152 ? 33.698 58.431 68.207 1.00 66.19 176 GLY B CA 1
ATOM 2449 C C . GLY B 1 152 ? 33.430 58.254 69.691 1.00 72.38 176 GLY B C 1
ATOM 2450 O O . GLY B 1 152 ? 32.651 57.384 70.085 1.00 67.46 176 GLY B O 1
ATOM 2451 N N . THR B 1 153 ? 34.068 59.074 70.522 1.00 67.13 177 THR B N 1
ATOM 2452 C CA . THR B 1 153 ? 33.941 58.912 71.964 1.00 71.54 177 THR B CA 1
ATOM 2453 C C . THR B 1 153 ? 33.275 60.113 72.616 1.00 60.16 177 THR B C 1
ATOM 2454 O O . THR B 1 153 ? 33.763 61.237 72.522 1.00 64.07 177 THR B O 1
ATOM 2458 N N . VAL B 1 154 ? 32.174 59.856 73.311 1.00 59.73 178 VAL B N 1
ATOM 2459 C CA . VAL B 1 154 ? 31.443 60.898 74.014 1.00 60.48 178 VAL B CA 1
ATOM 2460 C C . VAL B 1 154 ? 32.302 61.493 75.128 1.00 68.54 178 VAL B C 1
ATOM 2461 O O . VAL B 1 154 ? 33.036 60.778 75.810 1.00 61.00 178 VAL B O 1
ATOM 2465 N N . SER B 1 155 ? 32.216 62.809 75.297 1.00 60.80 179 SER B N 1
ATOM 2466 C CA . SER B 1 155 ? 33.034 63.506 76.278 1.00 58.27 179 SER B CA 1
ATOM 2467 C C . SER B 1 155 ? 32.695 63.072 77.702 1.00 61.41 179 SER B C 1
ATOM 2468 O O . SER B 1 155 ? 31.550 62.746 78.004 1.00 58.61 179 SER B O 1
ATOM 2471 N N . LYS B 1 156 ? 33.691 63.107 78.582 1.00 58.45 180 LYS B N 1
ATOM 2472 C CA . LYS B 1 156 ? 33.477 62.764 79.984 1.00 69.94 180 LYS B CA 1
ATOM 2473 C C . LYS B 1 156 ? 33.199 64.041 80.777 1.00 62.18 180 LYS B C 1
ATOM 2474 O O . LYS B 1 156 ? 32.649 63.996 81.883 1.00 57.39 180 LYS B O 1
ATOM 2480 N N . ASN B 1 157 ? 33.569 65.181 80.200 1.00 58.06 181 ASN B N 1
ATOM 2481 C CA . ASN B 1 157 ? 33.276 66.461 80.821 1.00 56.36 181 ASN B CA 1
ATOM 2482 C C . ASN B 1 157 ? 31.808 66.771 80.708 1.00 55.22 181 ASN B C 1
ATOM 2483 O O . ASN B 1 157 ? 31.339 67.062 79.612 1.00 62.11 181 ASN B O 1
ATOM 2488 N N . GLU B 1 158 ? 31.071 66.765 81.811 1.00 63.13 182 GLU B N 1
ATOM 2489 C CA . GLU B 1 158 ? 29.649 67.083 81.690 1.00 65.64 182 GLU B CA 1
ATOM 2490 C C . GLU B 1 158 ? 29.422 68.484 82.223 1.00 66.87 182 GLU B C 1
ATOM 2491 O O . GLU B 1 158 ? 30.030 68.907 83.208 1.00 70.23 182 GLU B O 1
ATOM 2497 N N . GLN B 1 159 ? 28.570 69.217 81.517 1.00 59.10 183 GLN B N 1
ATOM 2498 C CA . GLN B 1 159 ? 28.175 70.554 81.905 1.00 52.95 183 GLN B CA 1
ATOM 2499 C C . GLN B 1 159 ? 26.722 70.593 82.331 1.00 62.76 183 GLN B C 1
ATOM 2500 O O . GLN B 1 159 ? 25.835 70.202 81.574 1.00 56.38 183 GLN B O 1
ATOM 2506 N N . VAL B 1 160 ? 26.491 71.075 83.548 1.00 55.24 184 VAL B N 1
ATOM 2507 C CA . VAL B 1 160 ? 25.160 71.070 84.135 1.00 47.79 184 VAL B CA 1
ATOM 2508 C C . VAL B 1 160 ? 24.441 72.395 83.892 1.00 59.38 184 VAL B C 1
ATOM 2509 O O . VAL B 1 160 ? 25.020 73.472 84.062 1.00 63.35 184 VAL B O 1
ATOM 2513 N N . CYS B 1 161 ? 23.182 72.312 83.471 1.00 55.06 185 CYS B N 1
ATOM 2514 C CA . CYS B 1 161 ? 22.381 73.512 83.284 1.00 47.16 185 CYS B CA 1
ATOM 2515 C C . CYS B 1 161 ? 22.163 74.248 84.601 1.00 54.55 185 CYS B C 1
ATOM 2516 O O . CYS B 1 161 ? 22.130 73.651 85.682 1.00 49.12 185 CYS B O 1
ATOM 2519 N N . GLU B 1 162 ? 22.000 75.558 84.499 1.00 61.98 186 GLU B N 1
ATOM 2520 C CA . GLU B 1 162 ? 21.735 76.390 85.660 1.00 53.41 186 GLU B CA 1
ATOM 2521 C C . GLU B 1 162 ? 20.346 76.069 86.212 1.00 65.54 186 GLU B C 1
ATOM 2522 O O . GLU B 1 162 ? 19.970 76.536 87.286 1.00 80.66 186 GLU B O 1
ATOM 2528 N N . GLU B 1 163 ? 19.611 75.256 85.452 1.00 64.67 187 GLU B N 1
ATOM 2529 C CA . GLU B 1 163 ? 18.270 74.772 85.780 1.00 62.05 187 GLU B CA 1
ATOM 2530 C C . GLU B 1 163 ? 17.244 75.890 85.648 1.00 72.83 187 GLU B C 1
ATOM 2531 O O . GLU B 1 163 ? 16.813 76.214 84.536 1.00 57.68 187 GLU B O 1
#

Nearest PDB structures (foldseek):
  5gv3-assembly1_A  TM=1.006E+00  e=4.370E-31  Mus musculus
  5gv3-assembly2_B  TM=9.872E-01  e=1.016E-26  Mus musculus
  8ath-assembly2_B  TM=8.880E-01  e=3.398E-12  Homo sapiens
  8ath-assembly1_A  TM=8.898E-01  e=9.287E-12  Homo sapiens
  5gv0-assembly1_A  TM=8.023E-01  e=3.767E-08  Mus musculus

InterPro domains:
  IPR002000 Lysosome-associated membrane glycoprotein [PR00336] (226-250)
  IPR002000 Lysosome-associated membrane glycoprotein [PR00336] (328-342)
  IPR002000 Lysosome-associated membrane glycoprotein [PR00336] (365-377)
  IPR002000 Lysosome-associated membrane glycoprotein [PR00336] (379-401)
  IPR002000 Lysosome-associated membrane glycoprotein [PS51407] (28-415)
  IPR002000 Lysosome-associated membrane glycoprotein [PTHR11506] (200-414)
  IPR018134 Lysosome-associated membrane glycoprotein, conserved site [PS00310] (36-50)
  IPR018134 Lysosome-associated membrane glycoprotein, conserved site [PS00311] (373-413)
  IPR048524 Lysosome-associated membrane glycoprotein 2-like, transmembrane domain [PF21222] (382-412)
  IPR048528 Lysosome-associated membrane glycoprotein 2-like, luminal domains [PF01299] (29-179)
  IPR048528 Lysosome-associated membrane glycoprotein 2-like, luminal domains [PF01299] (213-374)

Secondary structure (DSSP, 8-state):
-EEEEEEETTEEEEEEEEEEEEEEEEEETTTEEEEEEEE--BTBB-TT-B----EEEEEETTTEEEEEEEEETSSSEEEEEEEEEEETT-TTTSTTBSS-SEEEEE----EEE-TTSEEEE-S-EEEEETTEEEEEEEEEEESS-STTS--S-EEE-GGG-/-EEEEEEETTEEEEEEEEEEEEEEEEEBTTS-EEEEEEE--TTPB-TT-B---SSS-EEEEEE-SSSEEEEEEEEE-SSEEEEEEEEEEEETT-TTTSTTB-S-SEEEEE----EEEESSSEEEE-S-EEEEETTEEEEEEEEEEESS-STT---S-EEE---

Organism: Mus musculus (NCBI:txid10090)

Foldseek 3Di:
DDWDFDADPQATQWTKDKWKKKWAWADFPPGHIDIDMGTDDPVWDFPPADQCWTKTKTGDPPFKIWIWTWHACPPGIKIAWTKMKTACCDCVGNNRGPDGGIDMFTDGDIDDDDAQEWEAFQDWDWDDGPVMIMIMHRITIHHRAPSNDRHPHYDYDPVVD/DDWDFDADVHATFWIKDWWKKKWFWAQFLPRDIDIDMDTADPPFDFPPAAAADQPGWGKTKTHGPDFKIWMWTWHDDPFKIKIAWTKIKGFCVDCVGNPRGDDGTIDMFTDHDIGIGTAQEWEAFQDWDWDDGPVMIMIMGGITTHGGDPPNDHHPHYDYDPD

GO terms:
  GO:0061684 chaperone-mediated autophagy (P, IGI)
  GO:0000421 autophagosome membrane (C, IDA)
  GO:0030674 protein-macromolecule adaptor activity (F, IDA)
  GO:0160020 positive regulation of ferroptosis (P, IDA)
  GO:0061684 chaperone-mediated autophagy (P, IDA)
  GO:0005765 lysosomal membrane (C, EXP)
  GO:0097352 autophagosome maturation (P, IMP)
  GO:0006605 protein targeting (P, IMP)
  GO:0006914 autophagy (P, IMP)
  GO:0009267 cellular response to starvation (P, IMP)
  GO:0061684 chaperone-mediated autophagy (P, IMP)
  GO:0061740 protein targeting to lysosome involved in chaperone-mediated autophagy (P, IMP)
  GO:0005515 protein binding (F, IPI)
  GO:0031902 late endosome membrane (C, IDA)
  GO:0005764 lysosome (C, IDA)
  GO:0005765 lysosomal membrane (C, IDA)
  GO:0005770 late endosome (C, IDA)
  GO:0030670 phagocytic vesicle membrane (C, IMP)
  GO:0046716 muscle cell cellular homeostasis (P, IMP)
  GO:0050821 protein stabilization (P, IMP)